Protein AF-A0A6G0W7E8-F1 (afdb_monomer)

Foldseek 3Di:
DDKAQAALVVLVVVVVVVQQPDDQQKHKDFPDDPDLFWTFIKIDGVLFLEIWTWIWGWDDDPVQQKIKIKIFTDQDDPVDAFDVSYKYKGDMKMWMWGDPDNRMTDIDIDDDIDFIAGPVGGDDLVVLLVRLVFDDDPPDDSVNSVVSNVVSVVVVVVVVVVVSNVVSVVCVVDPDPPPDPRDDPDDDD

Mean predicted aligned error: 6.74 Å

Secondary structure (DSSP, 8-state):
-EEESS-HHHHHHHHHHHHHS--SS-EEEEEEESSSSEEEEEEE-TTSSEEEEEEEEEEEEGGGTEEEEEEEEES--TTSPPPTT-EE--EEEEEEEEEEETTEEEEEEEEEEPPPEETTEEPPHHHHHHHTT----TT--HHHHHHHHHHHHHHHHHHHHHHHHHHHHHHHHS------TT-------

Sequence (189 aa):
MFTIFANFENVAKTWWFDLLESTPLVRSTIVESFDRRVLYVRQEYPQLKYNRMCVAGVFLDEEKDRITITQTGIALGDRFPFQEGESRTTGFHWVVFHHVTDHVTLVRWSVLNLCPVNAQGSLSLREVAQNLRCTLTPNDSDEAIYLKIQNAAQRALDNFRDLFRQRCDRFKLEPFHIRSRNFSFEEHS

Organism: NCBI:txid100861

Radius of gyration: 18.21 Å; Cα contacts (8 Å, |Δi|>4): 315; chains: 1; bounding box: 50×33×50 Å

Solvent-accessible surface area (backbone atoms only — not comparable to full-atom values): 10648 Å² total; per-residue (Å²): 109,54,77,44,85,36,35,32,66,60,53,49,50,50,52,55,48,61,63,54,44,64,48,92,65,34,42,34,42,81,77,45,68,86,53,91,46,36,32,36,32,40,38,37,23,83,86,37,68,37,34,32,39,26,46,34,38,57,45,80,40,79,96,69,50,29,42,36,41,40,33,42,34,46,83,76,49,91,91,62,67,71,55,90,88,39,29,32,41,24,36,45,36,40,38,37,31,31,57,76,44,83,48,27,17,42,38,41,63,52,76,47,77,48,80,36,31,38,86,93,41,72,58,52,73,68,56,50,25,52,50,68,67,46,92,78,61,96,83,59,48,71,68,57,48,49,52,48,41,52,54,49,52,50,52,53,53,53,53,50,54,53,54,52,51,56,49,56,56,51,55,75,75,45,88,77,81,74,90,60,100,69,84,68,90,79,72,86,128

Structure (mmCIF, N/CA/C/O backbone):
data_AF-A0A6G0W7E8-F1
#
_entry.id   AF-A0A6G0W7E8-F1
#
loop_
_atom_site.group_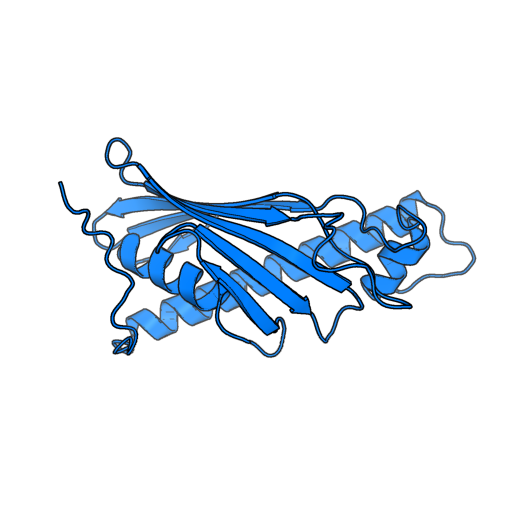PDB
_atom_site.id
_atom_site.type_symbol
_atom_site.label_atom_id
_atom_site.label_alt_id
_atom_site.label_comp_id
_atom_site.label_asym_id
_atom_site.label_entity_id
_atom_site.label_seq_id
_atom_site.pdbx_PDB_ins_code
_atom_site.Cartn_x
_atom_site.Cartn_y
_atom_site.Cartn_z
_atom_site.occupancy
_atom_site.B_iso_or_equiv
_atom_site.auth_seq_id
_atom_site.auth_comp_id
_atom_site.auth_asym_id
_atom_site.auth_atom_id
_atom_site.pdbx_PDB_model_num
ATOM 1 N N . MET A 1 1 ? 5.974 1.299 11.726 1.00 87.50 1 MET A N 1
ATOM 2 C CA . MET A 1 1 ? 5.117 1.162 12.928 1.00 87.50 1 MET A CA 1
ATOM 3 C C . MET A 1 1 ? 4.888 2.535 13.538 1.00 87.50 1 MET A C 1
ATOM 5 O O . MET A 1 1 ? 5.791 3.360 13.461 1.00 87.50 1 MET A O 1
ATOM 9 N N . PHE A 1 2 ? 3.713 2.793 14.106 1.00 89.44 2 PHE A N 1
ATOM 10 C CA . PHE A 1 2 ? 3.419 4.002 14.883 1.00 89.44 2 PHE A CA 1
ATOM 11 C C . PHE A 1 2 ? 2.220 3.769 15.813 1.00 89.44 2 PHE A C 1
ATOM 13 O O . PHE A 1 2 ? 1.475 2.811 15.627 1.00 89.44 2 PHE A O 1
ATOM 20 N N . THR A 1 3 ? 2.040 4.647 16.797 1.00 92.62 3 THR A N 1
ATOM 21 C CA . THR A 1 3 ? 0.934 4.590 17.763 1.00 92.62 3 THR A CA 1
ATOM 22 C C . THR A 1 3 ? -0.101 5.662 17.442 1.00 92.62 3 THR A C 1
ATOM 24 O O . THR A 1 3 ? 0.267 6.784 17.092 1.00 92.62 3 THR A O 1
ATOM 27 N N . ILE A 1 4 ? -1.384 5.326 17.573 1.00 89.75 4 ILE A N 1
ATOM 28 C CA . ILE A 1 4 ? -2.505 6.266 17.497 1.00 89.75 4 ILE A CA 1
ATOM 29 C C . ILE A 1 4 ? -3.261 6.236 18.821 1.00 89.75 4 ILE A C 1
ATOM 31 O O . ILE A 1 4 ? -3.619 5.174 19.315 1.00 89.75 4 ILE A O 1
ATOM 35 N N . PHE A 1 5 ? -3.558 7.415 19.359 1.00 90.88 5 PHE A N 1
ATOM 36 C CA . PHE A 1 5 ? -4.391 7.586 20.551 1.00 90.88 5 PHE A CA 1
ATOM 37 C C . PHE A 1 5 ? -5.891 7.562 20.198 1.00 90.88 5 PHE A C 1
ATOM 39 O O . PHE A 1 5 ? -6.566 8.585 20.273 1.00 90.88 5 PHE A O 1
ATOM 46 N N . ALA A 1 6 ? -6.378 6.422 19.709 1.00 88.94 6 ALA A N 1
ATOM 47 C CA . ALA A 1 6 ? -7.791 6.154 19.448 1.00 88.94 6 ALA A CA 1
ATOM 48 C C . ALA A 1 6 ? -8.083 4.647 19.579 1.00 88.94 6 ALA A C 1
ATOM 50 O O . ALA A 1 6 ? -7.153 3.838 19.610 1.00 88.94 6 ALA A O 1
ATOM 51 N N . ASN A 1 7 ? -9.367 4.283 19.637 1.00 92.25 7 ASN A N 1
ATOM 52 C CA . ASN A 1 7 ? -9.826 2.891 19.641 1.00 92.25 7 ASN A CA 1
ATOM 53 C C . ASN A 1 7 ? -9.435 2.163 18.339 1.00 92.25 7 ASN A C 1
ATOM 55 O O . ASN A 1 7 ? -9.615 2.706 17.245 1.00 92.25 7 ASN A O 1
ATOM 59 N N . PHE A 1 8 ? -8.938 0.930 18.453 1.00 92.19 8 PHE A N 1
ATOM 60 C CA . PHE A 1 8 ? -8.352 0.199 17.325 1.00 92.19 8 PHE A CA 1
ATOM 61 C C . PHE A 1 8 ? -9.345 -0.163 16.224 1.00 92.19 8 PHE A C 1
ATOM 63 O O . PHE A 1 8 ? -8.972 -0.117 15.051 1.00 92.19 8 PHE A O 1
ATOM 70 N N . GLU A 1 9 ? -10.613 -0.421 16.553 1.00 91.62 9 GLU A N 1
ATOM 71 C CA . GLU A 1 9 ? -11.636 -0.645 15.535 1.00 91.62 9 GLU A CA 1
ATOM 72 C C . GLU A 1 9 ? -11.894 0.613 14.719 1.00 91.62 9 GLU A C 1
ATOM 74 O O . GLU A 1 9 ? -12.027 0.543 13.501 1.00 91.62 9 GLU A O 1
ATOM 79 N N . ASN A 1 10 ? -11.958 1.774 15.373 1.00 90.62 10 ASN A N 1
ATOM 80 C CA . ASN A 1 10 ? -12.181 3.045 14.687 1.00 90.62 10 ASN A CA 1
ATOM 81 C C . ASN A 1 10 ? -11.000 3.385 13.773 1.00 90.62 10 ASN A C 1
ATOM 83 O O . ASN A 1 10 ? -11.200 3.837 12.643 1.00 90.62 10 ASN A O 1
ATOM 87 N N . VAL A 1 11 ? -9.772 3.112 14.225 1.00 91.44 11 VAL A N 1
ATOM 88 C CA . VAL A 1 11 ? -8.565 3.269 13.402 1.00 91.44 11 VAL A CA 1
ATOM 89 C C . VAL A 1 11 ? -8.597 2.315 12.202 1.00 91.44 11 VAL A C 1
ATOM 91 O O . VAL A 1 11 ? -8.350 2.751 11.077 1.00 91.44 11 VAL A O 1
ATOM 94 N N . ALA A 1 12 ? -8.948 1.043 12.409 1.00 92.44 12 ALA A N 1
ATOM 95 C CA . ALA A 1 12 ? -9.043 0.054 11.337 1.00 92.44 12 ALA A CA 1
ATOM 96 C C . ALA A 1 12 ? -10.149 0.394 10.325 1.00 92.44 12 ALA A C 1
ATOM 98 O O . ALA A 1 12 ? -9.905 0.359 9.121 1.00 92.44 12 ALA A O 1
ATOM 99 N N . LYS A 1 13 ? -11.339 0.792 10.797 1.00 89.88 13 LYS A N 1
ATOM 100 C CA . LYS A 1 13 ? -12.457 1.272 9.964 1.00 89.88 13 LYS A CA 1
ATOM 101 C C . LYS A 1 13 ? -12.020 2.457 9.107 1.00 89.88 13 LYS A C 1
ATOM 103 O O . LYS A 1 13 ? -12.236 2.448 7.902 1.00 89.88 13 LYS A O 1
ATOM 108 N N . THR A 1 14 ? -11.349 3.437 9.712 1.00 87.44 14 THR A N 1
ATOM 109 C CA . THR A 1 14 ? -10.815 4.606 8.997 1.00 87.44 14 THR A CA 1
ATOM 110 C C . THR A 1 14 ? -9.860 4.186 7.884 1.00 87.44 14 THR A C 1
ATOM 112 O O . THR A 1 14 ? -10.010 4.627 6.750 1.00 87.44 14 THR A O 1
ATOM 115 N N . TRP A 1 15 ? -8.911 3.291 8.178 1.00 89.94 15 TRP A N 1
ATOM 116 C CA . TRP A 1 15 ? -7.983 2.780 7.168 1.00 89.94 15 TRP A CA 1
ATOM 117 C C . TRP A 1 15 ? -8.703 2.033 6.044 1.00 89.94 15 TRP A C 1
ATOM 119 O O . TRP A 1 15 ? -8.366 2.196 4.873 1.00 89.94 15 TRP A O 1
ATOM 129 N N . TRP A 1 16 ? -9.688 1.203 6.389 1.00 90.25 16 TRP A N 1
ATOM 130 C CA . TRP A 1 16 ? -10.477 0.457 5.417 1.00 90.25 16 TRP A CA 1
ATOM 131 C C . TRP A 1 16 ? -11.227 1.388 4.464 1.00 90.25 16 TRP A C 1
ATOM 133 O O . TRP A 1 16 ? -11.166 1.191 3.255 1.00 90.25 16 TRP A O 1
ATOM 143 N N . PHE A 1 17 ? -11.871 2.439 4.974 1.00 85.81 17 PHE A N 1
ATOM 144 C CA . PHE A 1 17 ? -12.527 3.427 4.117 1.00 85.81 17 PHE A CA 1
ATOM 145 C C . PHE A 1 17 ? -11.524 4.223 3.287 1.00 85.81 17 PHE A C 1
ATOM 147 O O . PHE A 1 17 ? -11.729 4.356 2.087 1.00 85.81 17 PHE A O 1
ATOM 154 N N . ASP A 1 18 ? -10.401 4.647 3.868 1.00 83.12 18 ASP A N 1
ATOM 155 C CA . ASP A 1 18 ? -9.329 5.337 3.140 1.00 83.12 18 ASP A CA 1
ATOM 156 C C . ASP A 1 18 ? -8.785 4.511 1.965 1.00 83.12 18 ASP A C 1
ATOM 158 O O . ASP A 1 18 ? -8.362 5.067 0.951 1.00 83.12 18 ASP A O 1
ATOM 162 N N . LEU A 1 19 ? -8.799 3.182 2.086 1.00 82.00 19 LEU A N 1
ATOM 163 C CA . LEU A 1 19 ? -8.412 2.280 1.009 1.00 82.00 19 LEU A CA 1
ATOM 164 C C . LEU A 1 19 ? -9.406 2.301 -0.160 1.00 82.00 19 LEU A C 1
ATOM 166 O O . LEU A 1 19 ? -9.009 2.167 -1.322 1.00 82.00 19 LEU A O 1
ATOM 170 N N . LEU A 1 20 ? -10.694 2.424 0.154 1.00 82.69 20 LEU A N 1
ATOM 171 C CA . LEU A 1 20 ? -11.801 2.324 -0.794 1.00 82.69 20 LEU A CA 1
ATOM 172 C C . LEU A 1 20 ? -12.216 3.682 -1.365 1.00 82.69 20 LEU A C 1
ATOM 174 O O . LEU A 1 20 ? -12.767 3.737 -2.463 1.00 82.69 20 LEU A O 1
ATOM 178 N N . GLU A 1 21 ? -11.937 4.770 -0.657 1.00 82.44 21 GLU A N 1
ATOM 179 C CA . GLU A 1 21 ? -12.227 6.120 -1.112 1.00 82.44 21 GLU A CA 1
ATOM 180 C C . GLU A 1 21 ? -11.224 6.587 -2.169 1.00 82.44 21 GLU A C 1
ATOM 182 O O . GLU A 1 21 ? -10.011 6.384 -2.085 1.00 82.44 21 GLU A O 1
ATOM 187 N N . SER A 1 22 ? -11.745 7.263 -3.193 1.00 78.50 22 SER A N 1
ATOM 188 C CA . SER A 1 22 ? -10.902 7.910 -4.191 1.00 78.50 22 SER A CA 1
ATOM 189 C C . SER A 1 22 ? -10.285 9.181 -3.609 1.00 78.50 22 SER A C 1
ATOM 191 O O . SER A 1 22 ? -10.978 10.132 -3.258 1.00 78.50 22 SER A O 1
ATOM 193 N N . THR A 1 23 ? -8.961 9.216 -3.559 1.00 78.56 23 THR A N 1
ATOM 194 C CA . THR A 1 23 ? -8.158 10.385 -3.201 1.00 78.56 23 THR A CA 1
ATOM 195 C C . THR A 1 23 ? -7.492 10.969 -4.456 1.00 78.56 23 THR A C 1
ATOM 197 O O . THR A 1 23 ? -7.450 10.321 -5.504 1.00 78.56 23 THR A O 1
ATOM 200 N N . PRO A 1 24 ? -6.887 12.169 -4.387 1.00 77.62 24 PRO A N 1
ATOM 201 C CA . PRO A 1 24 ? -6.069 12.677 -5.491 1.00 77.62 24 PRO A CA 1
ATOM 202 C C . PRO A 1 24 ? -4.871 11.779 -5.858 1.00 77.62 24 PRO A C 1
ATOM 204 O O . PRO A 1 24 ? -4.339 11.897 -6.961 1.00 77.62 24 PRO A O 1
ATOM 207 N N . LEU A 1 25 ? -4.431 10.908 -4.939 1.00 76.56 25 LEU A N 1
ATOM 208 C CA . LEU A 1 25 ? -3.297 9.999 -5.136 1.00 76.56 25 LEU A CA 1
ATOM 209 C C . LEU A 1 25 ? -3.713 8.658 -5.744 1.00 76.56 25 LEU A C 1
ATOM 211 O O . LEU A 1 25 ? -2.966 8.097 -6.544 1.00 76.56 25 LEU A O 1
ATOM 215 N N . VAL A 1 26 ? -4.884 8.152 -5.360 1.00 86.25 26 VAL A N 1
ATOM 216 C CA . VAL A 1 26 ? -5.391 6.844 -5.775 1.00 86.25 26 VAL A CA 1
ATOM 217 C C . VAL A 1 26 ? -6.896 6.904 -5.987 1.00 86.25 26 VAL A C 1
ATOM 219 O O . VAL A 1 26 ? -7.627 7.383 -5.126 1.00 86.25 26 VAL A O 1
ATOM 222 N N . ARG A 1 27 ? -7.365 6.400 -7.124 1.00 89.62 27 ARG A N 1
ATOM 223 C CA . ARG A 1 27 ? -8.782 6.168 -7.397 1.00 89.62 27 ARG A CA 1
ATOM 224 C C . ARG A 1 27 ? -9.070 4.693 -7.196 1.00 89.62 27 ARG A C 1
ATOM 226 O O . ARG A 1 27 ? -8.546 3.862 -7.933 1.00 89.62 27 ARG A O 1
ATOM 233 N N . SER A 1 28 ? -9.887 4.380 -6.203 1.00 91.88 28 SER A N 1
ATOM 234 C CA . SER A 1 28 ? -10.294 3.013 -5.896 1.00 91.88 28 SER A CA 1
ATOM 235 C C . SER A 1 28 ? -11.693 2.753 -6.445 1.00 91.88 28 SER A C 1
ATOM 237 O O . SER A 1 28 ? -12.598 3.570 -6.293 1.00 91.88 28 SER A O 1
ATOM 239 N N . THR A 1 29 ? -11.871 1.612 -7.103 1.00 91.88 29 THR A N 1
ATOM 240 C CA . THR A 1 29 ? -13.160 1.108 -7.583 1.00 91.88 29 THR A CA 1
ATOM 241 C C . THR A 1 29 ? -13.338 -0.318 -7.083 1.00 91.88 29 THR A C 1
ATOM 243 O O . THR A 1 29 ? -12.517 -1.189 -7.379 1.00 91.88 29 THR A O 1
ATOM 246 N N . ILE A 1 30 ? -14.411 -0.566 -6.331 1.00 93.44 30 ILE A N 1
ATOM 247 C CA . ILE A 1 30 ? -14.816 -1.924 -5.957 1.00 93.44 30 ILE A CA 1
ATOM 248 C C . ILE A 1 30 ? -15.376 -2.582 -7.216 1.00 93.44 30 ILE A C 1
ATOM 250 O O . ILE A 1 30 ? -16.388 -2.143 -7.757 1.00 93.44 30 ILE A O 1
ATOM 254 N N . VAL A 1 31 ? -14.687 -3.609 -7.697 1.00 93.44 31 VAL A N 1
ATOM 255 C CA . VAL A 1 31 ? -15.092 -4.385 -8.870 1.00 93.44 31 VAL A CA 1
ATOM 256 C C . VAL A 1 31 ? -16.109 -5.446 -8.477 1.00 93.44 31 VAL A C 1
ATOM 258 O O . VAL A 1 31 ? -17.090 -5.659 -9.184 1.00 93.44 31 VAL A O 1
ATOM 261 N N . GLU A 1 32 ? -15.862 -6.113 -7.353 1.00 93.25 32 GLU A N 1
ATOM 262 C CA . GLU A 1 32 ? -16.711 -7.172 -6.823 1.00 93.25 32 GLU A CA 1
ATOM 263 C C . GLU A 1 32 ? -16.553 -7.257 -5.302 1.00 93.25 32 GLU A C 1
ATOM 265 O O . GLU A 1 32 ? -15.500 -6.925 -4.754 1.00 93.25 32 GLU A O 1
ATOM 270 N N . SER A 1 33 ? -17.605 -7.695 -4.620 1.00 93.56 33 SER A N 1
ATOM 271 C CA . SER A 1 33 ? -17.609 -7.997 -3.189 1.00 93.56 33 SER A CA 1
ATOM 272 C C . SER A 1 33 ? -18.002 -9.462 -3.049 1.00 93.56 33 SER A C 1
ATOM 274 O O . SER A 1 33 ? -19.077 -9.849 -3.500 1.00 93.56 33 SER A O 1
ATOM 276 N N . PHE A 1 34 ? -17.106 -10.269 -2.476 1.00 90.31 34 PHE A N 1
ATOM 277 C CA . PHE A 1 34 ? -17.394 -11.672 -2.165 1.00 90.31 34 PHE A CA 1
ATOM 278 C C . PHE A 1 34 ? -18.206 -11.759 -0.868 1.00 90.31 34 PHE A C 1
ATOM 280 O O . PHE A 1 34 ? -19.153 -12.533 -0.770 1.00 90.31 34 PHE A O 1
ATOM 287 N N . ASP A 1 35 ? -17.864 -10.899 0.094 1.00 88.12 35 ASP A N 1
ATOM 288 C CA . ASP A 1 35 ? -18.629 -10.601 1.301 1.00 88.12 35 ASP A CA 1
ATOM 289 C C . ASP A 1 35 ? -18.329 -9.154 1.775 1.00 88.12 35 ASP A C 1
ATOM 291 O O . ASP A 1 35 ? -17.738 -8.351 1.042 1.00 88.12 35 ASP A O 1
ATOM 295 N N . ARG A 1 36 ? -18.738 -8.791 3.002 1.00 83.06 36 ARG A N 1
ATOM 296 C CA . ARG A 1 36 ? -18.504 -7.448 3.582 1.00 83.06 36 ARG A CA 1
ATOM 297 C C . ARG A 1 36 ? -17.036 -7.155 3.928 1.00 83.06 36 ARG A C 1
ATOM 299 O O . ARG A 1 36 ? -16.694 -5.996 4.160 1.00 83.06 36 ARG A O 1
ATOM 306 N N . ARG A 1 37 ? -16.188 -8.178 4.003 1.00 89.06 37 ARG A N 1
ATOM 307 C CA . ARG A 1 37 ? -14.798 -8.130 4.472 1.00 89.06 37 ARG A CA 1
ATOM 308 C C . ARG A 1 37 ? -13.786 -8.380 3.358 1.00 89.06 37 ARG A C 1
ATOM 310 O O . ARG A 1 37 ? -12.652 -7.937 3.507 1.00 89.06 37 ARG A O 1
ATOM 317 N N . VAL A 1 38 ? -14.173 -9.032 2.261 1.00 94.69 38 VAL A N 1
ATOM 318 C CA . VAL A 1 38 ? -13.311 -9.387 1.129 1.00 94.69 38 VAL A CA 1
ATOM 319 C C . VAL A 1 38 ? -13.831 -8.761 -0.163 1.00 94.69 38 VAL A C 1
ATOM 321 O O . VAL A 1 38 ? -14.909 -9.085 -0.670 1.00 94.69 38 VAL A O 1
ATOM 324 N N . LEU A 1 39 ? -13.020 -7.867 -0.723 1.00 94.94 39 LEU A N 1
ATOM 325 C CA . LEU A 1 39 ? -13.336 -7.067 -1.898 1.00 94.94 39 LEU A CA 1
ATOM 326 C C . LEU A 1 39 ? -12.312 -7.307 -3.000 1.00 94.94 39 LEU A C 1
ATOM 328 O O . LEU A 1 39 ? -11.107 -7.322 -2.753 1.00 94.94 39 LEU A O 1
ATOM 332 N N . TYR A 1 40 ? -12.780 -7.400 -4.237 1.00 94.12 40 TYR A N 1
ATOM 333 C CA . TYR A 1 40 ? -11.930 -7.249 -5.406 1.00 94.12 40 TYR A CA 1
ATOM 334 C C . TYR A 1 40 ? -11.927 -5.781 -5.832 1.00 94.12 40 TYR A C 1
ATOM 336 O O . TYR A 1 40 ? -12.967 -5.214 -6.170 1.00 94.12 40 TYR A O 1
ATOM 344 N N . VAL A 1 41 ? -10.758 -5.145 -5.785 1.00 93.19 41 VAL A N 1
ATOM 345 C CA . VAL A 1 41 ? -10.602 -3.696 -5.937 1.00 93.19 41 VAL A CA 1
ATOM 346 C C . VAL A 1 41 ? -9.615 -3.384 -7.054 1.00 93.19 41 VAL A C 1
ATOM 348 O O . VAL A 1 41 ? -8.517 -3.944 -7.120 1.00 93.19 41 VAL A O 1
ATOM 351 N N . ARG A 1 42 ? -9.995 -2.434 -7.906 1.00 92.38 42 ARG A N 1
ATOM 352 C CA . ARG A 1 42 ? -9.111 -1.762 -8.857 1.00 92.38 42 ARG A CA 1
ATOM 353 C C . ARG A 1 42 ? -8.655 -0.438 -8.261 1.00 92.38 42 ARG A C 1
ATOM 355 O O . ARG A 1 42 ? -9.487 0.367 -7.859 1.00 92.38 42 ARG A O 1
ATOM 362 N N . GLN A 1 43 ? -7.351 -0.209 -8.227 1.00 92.06 43 GLN A N 1
ATOM 363 C CA . GLN A 1 43 ? -6.737 1.037 -7.786 1.00 92.06 43 GLN A CA 1
ATOM 364 C C . GLN A 1 43 ? -5.951 1.643 -8.947 1.00 92.06 43 GLN A C 1
ATOM 366 O O . GLN A 1 43 ? -5.043 1.018 -9.493 1.00 92.06 43 GLN A O 1
ATOM 371 N N . GLU A 1 44 ? -6.296 2.861 -9.329 1.00 89.81 44 GLU A N 1
ATOM 372 C CA . GLU A 1 44 ? -5.581 3.637 -10.339 1.00 89.81 44 GLU A CA 1
ATOM 373 C C . GLU A 1 44 ? -4.803 4.732 -9.630 1.00 89.81 44 GLU A C 1
ATOM 375 O O . GLU A 1 44 ? -5.349 5.406 -8.759 1.00 89.81 44 GLU A O 1
ATOM 380 N N . TYR A 1 45 ? -3.543 4.939 -9.992 1.00 86.94 45 TYR A N 1
ATOM 381 C CA . TYR A 1 45 ? -2.708 5.964 -9.374 1.00 86.94 45 TYR A CA 1
ATOM 382 C C . TYR A 1 45 ? -2.468 7.069 -10.396 1.00 86.94 45 TYR A C 1
ATOM 384 O O . TYR A 1 45 ? -1.503 6.974 -11.127 1.00 86.94 45 TYR A O 1
ATOM 392 N N . PRO A 1 46 ? -3.270 8.145 -10.495 1.00 81.38 46 PRO A N 1
ATOM 393 C CA . PRO A 1 46 ? -3.182 9.074 -11.632 1.00 81.38 46 PRO A CA 1
ATOM 394 C C . PRO A 1 46 ? -1.810 9.741 -11.807 1.00 81.38 46 PRO A C 1
ATOM 396 O O . PRO A 1 46 ? -1.431 10.155 -12.901 1.00 81.38 46 PRO A O 1
ATOM 399 N N . GLN A 1 47 ? -1.052 9.865 -10.716 1.00 79.25 47 GLN A N 1
ATOM 400 C CA . GLN A 1 47 ? 0.297 10.422 -10.747 1.00 79.25 47 GLN A CA 1
ATOM 401 C C . GLN A 1 47 ? 1.355 9.403 -11.191 1.00 79.25 47 GLN A C 1
ATOM 403 O O . GLN A 1 47 ? 2.472 9.783 -11.538 1.00 79.25 47 GLN A O 1
ATOM 408 N N . LEU A 1 48 ? 1.034 8.118 -11.210 1.00 76.25 48 LEU A N 1
ATOM 409 C CA . LEU A 1 48 ? 1.956 7.038 -11.517 1.00 76.25 48 LEU A CA 1
ATOM 410 C C . LEU A 1 48 ? 1.406 6.270 -12.722 1.00 76.25 48 LEU A C 1
ATOM 412 O O . LEU A 1 48 ? 0.210 6.071 -12.866 1.00 76.25 48 LEU A O 1
ATOM 416 N N . LYS A 1 49 ? 2.255 5.838 -13.651 1.00 74.88 49 LYS A N 1
ATOM 417 C CA . LYS A 1 49 ? 1.774 5.137 -14.859 1.00 74.88 49 LYS A CA 1
ATOM 418 C C . LYS A 1 49 ? 1.428 3.665 -14.593 1.00 74.88 49 LYS A C 1
ATOM 420 O O . LYS A 1 49 ? 1.673 2.807 -15.439 1.00 74.88 49 LYS A O 1
ATOM 425 N N . TYR A 1 50 ? 0.909 3.362 -13.405 1.00 83.19 50 TYR A N 1
ATOM 426 C CA . TYR A 1 50 ? 0.522 2.013 -13.034 1.00 83.19 50 TYR A CA 1
ATOM 427 C C . TYR A 1 50 ? -0.857 1.951 -12.392 1.00 83.19 50 TYR A C 1
ATOM 429 O O . TYR A 1 50 ? -1.275 2.829 -11.635 1.00 83.19 50 TYR A O 1
ATOM 437 N N . ASN A 1 51 ? -1.520 0.836 -12.666 1.00 88.75 51 ASN A N 1
ATOM 438 C CA . ASN A 1 51 ? -2.728 0.407 -11.986 1.00 88.75 51 ASN A CA 1
ATOM 439 C C . ASN A 1 51 ? -2.396 -0.736 -11.028 1.00 88.75 51 ASN A C 1
ATOM 441 O O . ASN A 1 51 ? -1.323 -1.341 -11.072 1.00 88.75 51 ASN A O 1
ATOM 445 N N . ARG A 1 52 ? -3.336 -1.060 -10.155 1.00 90.69 52 ARG A N 1
ATOM 446 C CA . ARG A 1 52 ? -3.266 -2.232 -9.298 1.00 90.69 52 ARG A CA 1
ATOM 447 C C . ARG A 1 52 ? -4.630 -2.889 -9.262 1.00 90.69 52 ARG A C 1
ATOM 449 O O . ARG A 1 52 ? -5.627 -2.254 -8.940 1.00 90.69 52 ARG A O 1
ATOM 456 N N . MET A 1 53 ? -4.656 -4.177 -9.557 1.00 93.44 53 MET A N 1
ATOM 457 C CA . MET A 1 53 ? -5.784 -5.037 -9.223 1.00 93.44 53 MET A CA 1
ATOM 458 C C . MET A 1 53 ? -5.429 -5.750 -7.931 1.00 93.44 53 MET A C 1
ATOM 460 O O . MET A 1 53 ? -4.311 -6.244 -7.810 1.00 93.44 53 MET A O 1
ATOM 464 N N . CYS A 1 54 ? -6.326 -5.798 -6.952 1.00 94.19 54 CYS A N 1
ATOM 465 C CA . CYS A 1 54 ? -6.046 -6.513 -5.714 1.00 94.19 54 CYS A CA 1
ATOM 466 C C . CYS A 1 54 ? -7.294 -7.104 -5.072 1.00 94.19 54 CYS A C 1
ATOM 468 O O . CYS A 1 54 ? -8.393 -6.579 -5.226 1.00 94.19 54 CYS A O 1
ATOM 470 N N . VAL A 1 55 ? -7.098 -8.184 -4.321 1.00 95.12 55 VAL A N 1
ATOM 471 C CA . VAL A 1 55 ? -8.072 -8.643 -3.329 1.00 95.12 55 VAL A CA 1
ATOM 472 C C . VAL A 1 55 ? -7.714 -7.982 -2.007 1.00 95.12 55 VAL A C 1
ATOM 474 O O . VAL A 1 55 ? -6.600 -8.170 -1.514 1.00 95.12 55 VAL A O 1
ATOM 477 N N . ALA A 1 56 ? -8.630 -7.187 -1.466 1.00 95.62 56 ALA A N 1
ATOM 478 C CA . ALA A 1 56 ? -8.519 -6.558 -0.160 1.00 95.62 56 ALA A CA 1
ATOM 479 C C . ALA A 1 56 ? -9.370 -7.330 0.852 1.00 95.62 56 ALA A C 1
ATOM 481 O O . ALA A 1 56 ? -10.513 -7.660 0.555 1.00 95.62 56 ALA A O 1
ATOM 482 N N . GLY A 1 57 ? -8.822 -7.613 2.031 1.00 95.62 57 GLY A N 1
ATOM 483 C CA . GLY A 1 57 ? -9.491 -8.397 3.069 1.00 95.62 57 GLY A CA 1
ATOM 484 C C . GLY A 1 57 ? -9.324 -7.77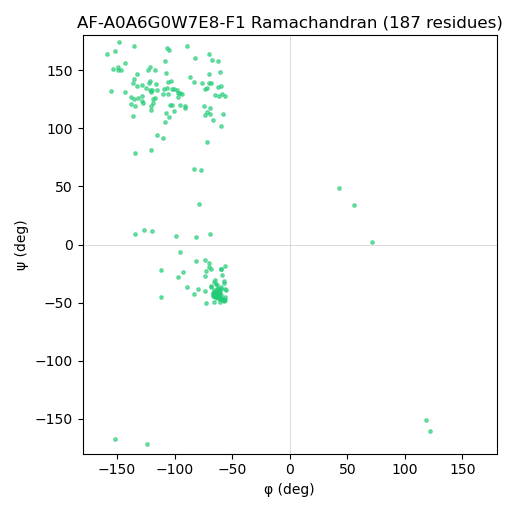8 4.452 1.00 95.62 57 GLY A C 1
ATOM 485 O O . GLY A 1 57 ? -8.217 -7.344 4.771 1.00 95.62 57 GLY A O 1
ATOM 486 N N . VAL A 1 58 ? -10.376 -7.775 5.273 1.00 95.50 58 VAL A N 1
ATOM 487 C CA . VAL A 1 58 ? -10.319 -7.452 6.710 1.00 95.50 58 VAL A CA 1
ATOM 488 C C . VAL A 1 58 ? -10.564 -8.701 7.547 1.00 95.50 58 VAL A C 1
ATOM 490 O O . VAL A 1 58 ? -11.562 -9.390 7.367 1.00 95.50 58 VAL A O 1
ATOM 493 N N . PHE A 1 59 ? -9.679 -8.947 8.507 1.00 94.56 59 PHE A N 1
ATOM 494 C CA . PHE A 1 59 ? -9.721 -10.101 9.397 1.00 94.56 59 PHE A CA 1
ATOM 495 C C . PHE A 1 59 ? -9.629 -9.638 10.850 1.00 94.56 59 PHE A C 1
ATOM 497 O O . PHE A 1 59 ? -8.711 -8.892 11.199 1.00 94.56 59 PHE A O 1
ATOM 504 N N . LEU A 1 60 ? -10.571 -10.079 11.681 1.00 93.25 60 LEU A N 1
ATOM 505 C CA . LEU A 1 60 ? -10.550 -9.891 13.129 1.00 93.25 60 LEU A CA 1
ATOM 506 C C . LEU A 1 60 ? -9.988 -11.164 13.770 1.00 93.25 60 LEU A C 1
ATOM 508 O O . LEU A 1 60 ? -10.402 -12.265 13.425 1.00 93.25 60 LEU A O 1
ATOM 512 N N . ASP A 1 61 ? -9.017 -11.007 14.660 1.00 91.31 61 ASP A N 1
ATOM 513 C CA . ASP A 1 61 ? -8.486 -12.081 15.497 1.00 91.31 61 ASP A CA 1
ATOM 514 C C . ASP A 1 61 ? -8.830 -11.721 16.943 1.00 91.31 61 ASP A C 1
ATOM 516 O O . ASP A 1 61 ? -8.134 -10.917 17.574 1.00 91.31 61 ASP A O 1
ATOM 520 N N . GLU A 1 62 ? -9.964 -12.256 17.400 1.00 84.38 62 GLU A N 1
ATOM 521 C CA . GLU A 1 62 ? -10.559 -11.964 18.709 1.00 84.38 62 GLU A CA 1
ATOM 522 C C . GLU A 1 62 ? -9.659 -12.417 19.861 1.00 84.38 62 GLU A C 1
ATOM 524 O O . GLU A 1 62 ? -9.555 -11.727 20.865 1.00 84.38 62 GLU A O 1
ATOM 529 N N . GLU A 1 63 ? -8.925 -13.523 19.703 1.00 82.88 63 GLU A N 1
ATOM 530 C CA . GLU A 1 63 ? -8.025 -14.029 20.748 1.00 82.88 63 GLU A CA 1
ATOM 531 C C . GLU A 1 63 ? -6.817 -13.114 20.995 1.00 82.88 63 GLU A C 1
ATOM 533 O O . GLU A 1 63 ? -6.158 -13.209 22.032 1.00 82.88 63 GLU A O 1
ATOM 538 N N . LYS A 1 64 ? -6.472 -12.265 20.021 1.00 83.62 64 LYS A N 1
ATOM 539 C CA . LYS A 1 64 ? -5.272 -11.413 20.056 1.00 83.62 64 LYS A CA 1
ATOM 540 C C . LYS A 1 64 ? -5.582 -9.924 19.993 1.00 83.62 64 LYS A C 1
ATOM 542 O O . LYS A 1 64 ? -4.653 -9.151 19.732 1.00 83.62 64 LYS A O 1
ATOM 547 N N . ASP A 1 65 ? -6.850 -9.546 20.157 1.00 91.50 65 ASP A N 1
ATOM 548 C CA . ASP A 1 65 ? -7.350 -8.168 20.104 1.00 91.50 65 ASP A CA 1
ATOM 549 C C . ASP A 1 65 ? -6.738 -7.364 18.944 1.00 91.50 65 ASP A C 1
ATOM 551 O O . ASP A 1 65 ? -6.179 -6.268 19.104 1.00 91.50 65 ASP A O 1
ATOM 555 N N . ARG A 1 66 ? -6.758 -7.960 17.744 1.00 94.44 66 ARG A N 1
ATOM 556 C CA . ARG A 1 66 ? -6.143 -7.356 16.558 1.00 94.44 66 ARG A CA 1
ATOM 557 C C . ARG A 1 66 ? -7.022 -7.447 15.325 1.00 94.44 66 ARG A C 1
ATOM 559 O O . ARG A 1 66 ? -7.633 -8.471 15.038 1.00 94.44 66 ARG A O 1
ATOM 566 N N . ILE A 1 67 ? -6.983 -6.384 14.529 1.00 96.38 67 ILE A N 1
ATOM 567 C CA . ILE A 1 67 ? -7.563 -6.355 13.185 1.00 96.38 67 ILE A CA 1
ATOM 568 C C . ILE A 1 67 ? -6.425 -6.323 12.174 1.00 96.38 67 ILE A C 1
ATOM 570 O O . ILE A 1 67 ? -5.484 -5.543 12.310 1.00 96.38 67 ILE A O 1
ATOM 574 N N . THR A 1 68 ? -6.514 -7.155 11.143 1.00 96.62 68 THR A N 1
ATOM 575 C CA . THR A 1 68 ? -5.576 -7.162 10.021 1.00 96.62 68 THR A CA 1
ATOM 576 C C . THR A 1 68 ? -6.310 -6.813 8.740 1.00 96.62 68 THR A C 1
ATOM 578 O O . THR A 1 68 ? -7.280 -7.470 8.378 1.00 96.62 68 THR A O 1
ATOM 581 N N . ILE A 1 69 ? -5.823 -5.803 8.026 1.00 96.50 69 ILE A N 1
ATOM 582 C CA . ILE A 1 69 ? -6.255 -5.507 6.661 1.00 96.50 69 ILE A CA 1
ATOM 583 C C . ILE A 1 69 ? -5.136 -5.941 5.726 1.00 96.50 69 ILE A C 1
ATOM 585 O O . ILE A 1 69 ? -3.980 -5.569 5.924 1.00 96.50 69 ILE A O 1
ATOM 589 N N . THR A 1 70 ? -5.471 -6.717 4.705 1.00 96.75 70 THR A N 1
ATOM 590 C CA . THR A 1 70 ? -4.529 -7.196 3.692 1.00 96.75 70 THR A CA 1
ATOM 591 C C . THR A 1 70 ? -4.957 -6.739 2.309 1.00 96.75 70 THR A C 1
ATOM 593 O O . THR A 1 70 ? -6.140 -6.528 2.050 1.00 96.75 70 THR A O 1
ATOM 596 N N . GLN A 1 71 ? -3.990 -6.597 1.411 1.00 95.56 71 GLN A N 1
ATOM 597 C CA . GLN A 1 71 ? -4.214 -6.432 -0.012 1.00 95.56 71 GLN A CA 1
ATOM 598 C C . GLN A 1 71 ? -3.211 -7.274 -0.788 1.00 95.56 71 GLN A C 1
ATOM 600 O O . GLN A 1 71 ? -2.000 -7.043 -0.711 1.00 95.56 71 GLN A O 1
ATOM 605 N N . THR A 1 72 ? -3.722 -8.191 -1.597 1.00 95.81 72 THR A N 1
ATOM 606 C CA . THR A 1 72 ? -2.918 -9.044 -2.471 1.00 95.81 72 THR A CA 1
ATOM 607 C C . THR A 1 72 ? -3.094 -8.588 -3.908 1.00 95.81 72 THR A C 1
ATOM 609 O O . THR A 1 72 ? -4.190 -8.662 -4.459 1.00 95.81 72 THR A O 1
ATOM 612 N N . GLY A 1 73 ? -2.022 -8.068 -4.501 1.00 93.88 73 GLY A N 1
ATOM 613 C CA . GLY A 1 73 ? -1.989 -7.596 -5.878 1.00 93.88 73 GLY A CA 1
ATOM 614 C C . GLY A 1 73 ? -2.034 -8.751 -6.876 1.00 93.88 73 GLY A C 1
ATOM 615 O O . GLY A 1 73 ? -1.297 -9.723 -6.739 1.00 93.88 73 GLY A O 1
ATOM 616 N N . ILE A 1 74 ? -2.870 -8.616 -7.898 1.00 92.06 74 ILE A N 1
ATOM 617 C CA . ILE A 1 74 ? -3.064 -9.585 -8.973 1.00 92.06 74 ILE A CA 1
ATOM 618 C C . ILE A 1 74 ? -2.350 -9.070 -10.222 1.00 92.06 74 ILE A C 1
ATOM 620 O O . ILE A 1 74 ? -2.661 -7.992 -10.729 1.00 92.06 74 ILE A O 1
ATOM 624 N N . ALA A 1 75 ? -1.385 -9.854 -10.705 1.00 86.06 75 ALA A N 1
ATOM 625 C CA . ALA A 1 75 ? -0.580 -9.533 -11.883 1.00 86.06 75 ALA A CA 1
ATOM 626 C C . ALA A 1 75 ? -1.377 -9.668 -13.182 1.00 86.06 75 ALA A C 1
ATOM 628 O O . ALA A 1 75 ? -1.407 -8.761 -14.012 1.00 86.06 75 ALA A O 1
ATOM 629 N N . LEU A 1 76 ? -2.034 -10.816 -13.326 1.00 81.81 76 LEU A N 1
ATOM 630 C CA . LEU A 1 76 ? -2.700 -11.278 -14.532 1.00 81.81 76 LEU A CA 1
ATOM 631 C C . LEU A 1 76 ? -4.122 -11.679 -14.163 1.00 81.81 76 LEU A C 1
ATOM 633 O O . LEU A 1 76 ? -4.338 -12.314 -13.132 1.00 81.81 76 LEU A O 1
ATOM 637 N N . GLY A 1 77 ? -5.089 -11.302 -14.989 1.00 77.44 77 GLY A N 1
ATOM 638 C CA . GLY A 1 77 ? -6.469 -11.716 -14.802 1.00 77.44 77 GLY A CA 1
ATOM 639 C C . GLY A 1 77 ? -7.219 -11.684 -16.119 1.00 77.44 77 GLY A C 1
ATOM 640 O O . GLY A 1 77 ? -7.177 -10.677 -16.825 1.00 77.44 77 GLY A O 1
ATOM 641 N N . ASP A 1 78 ? -7.935 -12.764 -16.411 1.00 79.50 78 ASP A N 1
ATOM 642 C CA . ASP A 1 78 ? -8.659 -12.936 -17.676 1.00 79.50 78 ASP A CA 1
ATOM 643 C C . ASP A 1 78 ? -9.785 -11.907 -17.839 1.00 79.50 78 ASP A C 1
ATOM 645 O O . ASP A 1 78 ? -10.095 -11.466 -18.942 1.00 79.50 78 ASP A O 1
ATOM 649 N N . ARG A 1 79 ? -10.371 -11.468 -16.718 1.00 83.50 79 ARG A N 1
ATOM 650 C CA . ARG A 1 79 ? -11.477 -10.500 -16.700 1.00 83.50 79 ARG A CA 1
ATOM 651 C C . ARG A 1 79 ? -11.043 -9.069 -17.026 1.00 83.50 79 ARG A C 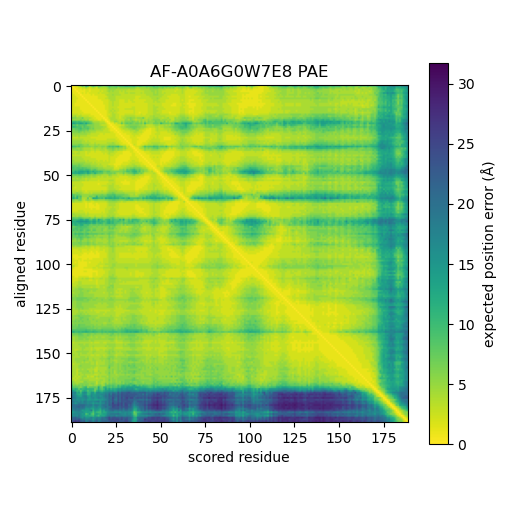1
ATOM 653 O O . ARG A 1 79 ? -11.856 -8.283 -17.501 1.00 83.50 79 ARG A O 1
ATOM 660 N N . PHE A 1 80 ? -9.785 -8.723 -16.755 1.00 84.81 80 PHE A N 1
ATOM 661 C CA . PHE A 1 80 ? -9.246 -7.379 -16.961 1.00 84.81 80 PHE A CA 1
ATOM 662 C C . PHE A 1 80 ? -7.879 -7.480 -17.638 1.00 84.81 80 PHE A C 1
ATOM 664 O O . PHE A 1 80 ? -6.854 -7.354 -16.960 1.00 84.81 80 PHE A O 1
ATOM 671 N N . PRO A 1 81 ? -7.829 -7.703 -18.961 1.00 86.56 81 PRO A N 1
ATOM 672 C CA . PRO A 1 81 ? -6.569 -7.725 -19.691 1.00 86.56 81 PRO A CA 1
ATOM 673 C C . PRO A 1 81 ? -5.866 -6.365 -19.611 1.00 86.56 81 PRO A C 1
ATOM 675 O O . PRO A 1 81 ? -6.497 -5.337 -19.335 1.00 86.56 81 PRO A O 1
ATOM 678 N N . PHE A 1 82 ? -4.551 -6.365 -19.827 1.00 87.69 82 PHE A N 1
ATOM 679 C CA . PHE A 1 82 ? -3.781 -5.127 -19.911 1.00 87.69 82 PHE A CA 1
ATOM 680 C C . PHE A 1 82 ? -4.293 -4.248 -21.047 1.00 87.69 82 PHE A C 1
ATOM 682 O O . PHE A 1 82 ? -4.542 -4.728 -22.152 1.00 87.69 82 PHE A O 1
ATOM 689 N N . GLN A 1 83 ? -4.410 -2.956 -20.772 1.00 86.44 83 GLN A N 1
ATOM 690 C CA . GLN A 1 83 ? -4.557 -1.945 -21.810 1.00 86.44 83 GLN A CA 1
ATOM 691 C C . GLN A 1 83 ? -3.186 -1.576 -22.393 1.00 86.44 83 GLN A C 1
ATOM 693 O O . GLN A 1 83 ? -2.144 -1.805 -21.773 1.00 86.44 83 GLN A O 1
ATOM 698 N N . GLU A 1 84 ? -3.171 -0.995 -23.591 1.00 85.56 84 GLU A N 1
ATOM 699 C CA . GLU A 1 84 ? -1.929 -0.534 -24.213 1.00 85.56 84 GLU A CA 1
ATOM 700 C C . GLU A 1 84 ? -1.221 0.504 -23.324 1.00 85.56 84 GLU A C 1
ATOM 702 O O . GLU A 1 84 ? -1.834 1.452 -22.832 1.00 85.56 84 GLU A O 1
ATOM 707 N N . GLY A 1 85 ? 0.076 0.295 -23.076 1.00 83.69 85 GLY A N 1
ATOM 708 C CA . GLY A 1 85 ? 0.879 1.147 -22.193 1.00 83.69 85 GLY A CA 1
ATOM 709 C C . 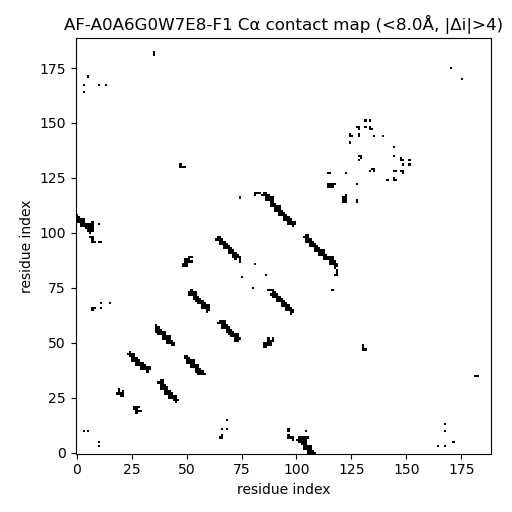GLY A 1 85 ? 0.567 1.009 -20.697 1.00 83.69 85 GLY A C 1
ATOM 710 O O . GLY A 1 85 ? 1.181 1.708 -19.888 1.00 83.69 85 GLY A O 1
ATOM 711 N N . GLU A 1 86 ? -0.352 0.122 -20.303 1.00 87.19 86 GLU A N 1
ATOM 712 C CA . GLU A 1 86 ? -0.636 -0.161 -18.899 1.00 87.19 86 GLU A CA 1
ATOM 713 C C . GLU A 1 86 ? 0.495 -0.986 -18.279 1.00 87.19 86 GLU A C 1
ATOM 715 O O . GLU A 1 86 ? 0.917 -2.013 -18.812 1.00 87.19 86 GLU A O 1
ATOM 720 N N . SER A 1 87 ? 0.927 -0.573 -17.089 1.00 90.12 87 SER A N 1
ATOM 721 C CA . SER A 1 87 ? 1.688 -1.431 -16.188 1.00 90.12 87 SER A CA 1
ATOM 722 C C . SER A 1 87 ? 0.904 -1.663 -14.901 1.00 90.12 87 SER A C 1
ATOM 724 O O . SER A 1 87 ? 0.110 -0.818 -14.476 1.00 90.12 87 SER A O 1
ATOM 726 N N . ARG A 1 88 ? 1.105 -2.820 -14.272 1.00 91.81 88 ARG A N 1
ATOM 727 C CA . ARG A 1 88 ? 0.472 -3.185 -13.008 1.00 91.81 88 ARG A CA 1
ATOM 728 C C . ARG A 1 88 ? 1.501 -3.473 -11.944 1.00 91.81 88 ARG A C 1
ATOM 730 O O . ARG A 1 88 ? 2.449 -4.222 -12.169 1.00 91.81 88 ARG A O 1
ATOM 737 N N . THR A 1 89 ? 1.282 -2.903 -10.767 1.00 90.31 89 THR A N 1
ATOM 738 C CA . THR A 1 89 ? 2.040 -3.265 -9.569 1.00 90.31 89 THR A CA 1
ATOM 739 C C . THR A 1 89 ? 1.388 -4.457 -8.880 1.00 90.31 89 THR A C 1
ATOM 741 O O . THR A 1 89 ? 0.165 -4.612 -8.871 1.00 90.31 89 THR A O 1
ATOM 744 N N . THR A 1 90 ? 2.218 -5.328 -8.313 1.00 90.62 90 THR A N 1
ATOM 745 C CA . THR A 1 90 ? 1.781 -6.557 -7.642 1.00 90.62 90 THR A CA 1
ATOM 746 C C . THR A 1 90 ? 2.529 -6.726 -6.323 1.00 90.62 90 THR A C 1
ATOM 748 O O . THR A 1 90 ? 3.452 -5.965 -6.022 1.00 90.62 90 THR A O 1
ATOM 751 N N . GLY A 1 91 ? 2.107 -7.697 -5.515 1.00 92.94 91 GLY A N 1
ATOM 752 C CA . GLY A 1 91 ? 2.692 -7.975 -4.207 1.00 92.94 91 GLY A CA 1
ATOM 753 C C . GLY A 1 91 ? 1.680 -7.881 -3.072 1.00 92.94 91 GLY A C 1
ATOM 754 O O . GLY A 1 91 ? 0.474 -7.974 -3.297 1.00 92.94 91 GLY A O 1
ATOM 755 N N . PHE A 1 92 ? 2.167 -7.712 -1.849 1.00 95.12 92 PHE A N 1
ATOM 756 C CA . PHE A 1 92 ? 1.384 -7.900 -0.630 1.00 95.12 92 PHE A CA 1
ATOM 757 C C . PHE A 1 92 ? 1.509 -6.692 0.274 1.00 95.12 92 PHE A C 1
ATOM 759 O O . PHE A 1 92 ? 2.613 -6.299 0.654 1.00 95.12 92 PHE A O 1
ATOM 766 N N . HIS A 1 93 ? 0.379 -6.093 0.621 1.00 93.50 93 HIS A N 1
ATOM 767 C CA . HIS A 1 93 ? 0.325 -5.024 1.609 1.00 93.50 93 HIS A CA 1
ATOM 768 C C . HIS A 1 93 ? -0.499 -5.522 2.778 1.00 93.50 93 HIS A C 1
ATOM 770 O O . HIS A 1 93 ? -1.531 -6.161 2.581 1.00 93.50 93 HIS A O 1
ATOM 776 N N . TRP A 1 94 ? -0.059 -5.236 3.991 1.00 95.94 94 TRP A N 1
ATOM 777 C CA . TRP A 1 94 ? -0.866 -5.521 5.162 1.00 95.94 94 TRP A CA 1
ATOM 778 C C . TRP A 1 94 ? -0.633 -4.489 6.247 1.00 95.94 94 TRP A C 1
ATOM 780 O O . TRP A 1 94 ? 0.454 -3.924 6.388 1.00 95.94 94 TRP A O 1
ATOM 790 N N . VAL A 1 95 ? -1.674 -4.268 7.031 1.00 95.56 95 VAL A N 1
ATOM 791 C CA . VAL A 1 95 ? -1.645 -3.458 8.236 1.00 95.56 95 VAL A CA 1
ATOM 792 C C . VAL A 1 95 ? -2.337 -4.228 9.350 1.00 95.56 95 VAL A C 1
ATOM 794 O O . VAL A 1 95 ? -3.365 -4.863 9.141 1.00 95.56 95 VAL A O 1
ATOM 797 N N . VAL A 1 96 ? -1.730 -4.194 10.526 1.00 96.81 96 VAL A N 1
ATOM 798 C CA . VAL A 1 96 ? -2.202 -4.818 11.753 1.00 96.81 96 VAL A CA 1
ATOM 799 C C . VAL A 1 96 ? -2.422 -3.711 12.774 1.00 96.81 96 VAL A C 1
ATOM 801 O O . VAL A 1 96 ? -1.509 -2.929 13.067 1.00 96.81 96 VAL A O 1
ATOM 804 N N . PHE A 1 97 ? -3.634 -3.664 13.307 1.00 96.56 97 PHE A N 1
ATOM 805 C CA . PHE A 1 97 ? -4.063 -2.777 14.377 1.00 96.56 97 PHE A CA 1
ATOM 806 C C . PHE A 1 97 ? -4.153 -3.606 15.646 1.00 96.56 97 PHE A C 1
ATOM 808 O O . PHE A 1 97 ? -5.024 -4.463 15.751 1.00 96.56 97 PHE A O 1
ATOM 815 N N . HIS A 1 98 ? -3.237 -3.376 16.579 1.00 96.62 98 HIS A N 1
ATOM 816 C CA . HIS A 1 98 ? -3.276 -4.006 17.893 1.00 96.62 98 HIS A CA 1
ATOM 817 C C . HIS A 1 98 ? -3.957 -3.071 18.883 1.00 96.62 98 HIS A C 1
ATOM 819 O O . HIS A 1 98 ? -3.568 -1.898 18.988 1.00 96.62 98 HIS A O 1
ATOM 825 N N . HIS A 1 99 ? -4.921 -3.597 19.629 1.00 95.75 99 HIS A N 1
ATOM 826 C CA . HIS A 1 99 ? -5.418 -2.950 20.835 1.00 95.75 99 HIS A CA 1
ATOM 827 C C . HIS A 1 99 ? -4.300 -2.906 21.884 1.00 95.75 99 HIS A C 1
ATOM 829 O O . HIS A 1 99 ? -3.607 -3.892 22.128 1.00 95.75 99 HIS A O 1
ATOM 835 N N . VAL A 1 100 ? -4.057 -1.719 22.439 1.00 95.19 100 VAL A N 1
ATOM 836 C CA . VAL A 1 100 ? -3.151 -1.524 23.584 1.00 95.19 100 VAL A CA 1
ATOM 837 C C . VAL A 1 100 ? -3.974 -1.115 24.800 1.00 95.19 100 VAL A C 1
ATOM 839 O O . VAL A 1 100 ? -3.772 -1.636 25.890 1.00 95.19 100 VAL A O 1
ATOM 842 N N . THR A 1 101 ? -4.902 -0.177 24.595 1.00 94.19 101 THR A N 1
ATOM 843 C CA . THR A 1 101 ? -5.994 0.184 25.507 1.00 94.19 101 THR A CA 1
ATOM 844 C C . THR A 1 101 ? -7.197 0.631 24.669 1.00 94.19 101 THR A C 1
ATOM 846 O O . THR A 1 101 ? -7.072 0.834 23.458 1.00 94.19 101 THR A O 1
ATOM 849 N N . ASP A 1 102 ? -8.346 0.898 25.295 1.00 91.19 102 ASP A N 1
ATOM 850 C CA . ASP A 1 102 ? -9.563 1.371 24.604 1.00 91.19 102 ASP A CA 1
ATOM 851 C C . ASP A 1 102 ? -9.370 2.656 23.788 1.00 91.19 102 ASP A C 1
ATOM 853 O O . ASP A 1 102 ? -10.156 2.962 22.888 1.00 91.19 102 ASP A O 1
ATOM 857 N N . HIS A 1 103 ? -8.307 3.406 24.078 1.00 92.81 103 HIS A N 1
ATOM 858 C CA . HIS A 1 103 ? -7.974 4.667 23.428 1.00 92.81 103 HIS A CA 1
ATOM 859 C C . HIS A 1 103 ? -6.549 4.690 22.866 1.00 92.81 103 HIS A C 1
ATOM 861 O O . HIS A 1 103 ? -6.057 5.759 22.510 1.00 92.81 103 HIS A O 1
ATOM 867 N N . VAL A 1 104 ? -5.865 3.545 22.786 1.00 92.50 104 VAL A N 1
ATOM 868 C CA . VAL A 1 104 ? -4.514 3.449 22.225 1.00 92.50 104 VAL A CA 1
ATOM 869 C C . VAL A 1 104 ? -4.417 2.240 21.303 1.00 92.50 104 VAL A C 1
ATOM 871 O O . VAL A 1 104 ? -4.652 1.102 21.699 1.00 92.50 104 VAL A O 1
ATOM 874 N N . THR A 1 105 ? -3.988 2.502 20.073 1.00 93.56 105 THR A N 1
ATOM 875 C CA . THR A 1 105 ? -3.787 1.509 19.019 1.00 93.56 105 THR A CA 1
ATOM 876 C C . THR A 1 105 ? -2.343 1.521 18.556 1.00 93.56 105 THR A C 1
ATOM 878 O O . THR A 1 105 ? -1.803 2.574 18.202 1.00 93.56 105 THR A O 1
ATOM 881 N N . LEU A 1 106 ? -1.723 0.346 18.475 1.00 95.12 106 LEU A N 1
ATOM 882 C CA . LEU A 1 106 ? -0.435 0.180 17.810 1.00 95.12 106 LEU A CA 1
ATOM 883 C C . LEU A 1 106 ? -0.654 -0.274 16.364 1.00 95.12 106 LEU A C 1
ATOM 885 O O . LEU A 1 106 ? -1.197 -1.348 16.118 1.00 95.12 106 LEU A O 1
ATOM 889 N N . VAL A 1 107 ? -0.172 0.521 15.408 1.00 94.62 107 VAL A N 1
ATOM 890 C CA . VAL A 1 107 ? -0.273 0.231 13.973 1.00 94.62 107 VAL A CA 1
ATOM 891 C C . VAL A 1 107 ? 1.058 -0.283 13.441 1.00 94.62 107 VAL A C 1
ATOM 893 O O . VAL A 1 107 ? 2.090 0.405 13.454 1.00 94.62 107 VAL A O 1
ATOM 896 N N . ARG A 1 108 ? 1.034 -1.504 12.914 1.00 94.38 108 ARG A N 1
ATOM 897 C CA . ARG A 1 108 ? 2.149 -2.126 12.195 1.00 94.38 108 ARG A CA 1
ATOM 898 C C . ARG A 1 108 ? 1.720 -2.342 10.765 1.00 94.38 108 ARG A C 1
ATOM 900 O O . ARG A 1 108 ? 0.640 -2.846 10.527 1.00 94.38 108 ARG A O 1
ATOM 907 N N . TRP A 1 109 ? 2.558 -1.980 9.814 1.00 93.00 109 TRP A N 1
ATOM 908 C CA . TRP A 1 109 ? 2.237 -2.179 8.413 1.00 93.00 109 TRP A CA 1
ATOM 909 C C . TRP A 1 109 ? 3.488 -2.560 7.655 1.00 93.00 109 TRP A C 1
ATOM 911 O O . TRP A 1 109 ? 4.604 -2.273 8.102 1.00 93.00 109 TRP A O 1
ATOM 921 N N . SER A 1 110 ? 3.277 -3.223 6.534 1.00 91.62 110 SER A N 1
ATOM 922 C CA . SER A 1 110 ? 4.331 -3.640 5.636 1.00 91.62 110 SER A CA 1
ATOM 923 C C . SER A 1 110 ? 3.811 -3.655 4.211 1.00 91.62 110 SER A C 1
ATOM 925 O O . SER A 1 110 ? 2.625 -3.882 3.952 1.00 91.62 110 SER A O 1
ATOM 927 N N . VAL A 1 111 ? 4.732 -3.411 3.293 1.00 90.31 111 VAL A N 1
ATOM 928 C CA . VAL A 1 111 ? 4.491 -3.401 1.861 1.00 90.31 111 VAL A CA 1
ATOM 929 C C . VAL A 1 111 ? 5.612 -4.186 1.210 1.00 90.31 111 VAL A C 1
ATOM 931 O O . VAL A 1 111 ? 6.779 -3.814 1.299 1.00 90.31 111 VAL A O 1
ATOM 934 N N . LEU A 1 112 ? 5.241 -5.261 0.529 1.00 91.12 112 LEU A N 1
ATOM 935 C CA . LEU A 1 112 ? 6.097 -5.972 -0.401 1.00 91.12 112 LEU A CA 1
ATOM 936 C C . LEU A 1 112 ? 5.587 -5.682 -1.808 1.00 91.12 112 LEU A C 1
ATOM 938 O O . LEU A 1 112 ? 4.557 -6.219 -2.208 1.00 91.12 112 LEU A O 1
ATOM 942 N N . ASN A 1 113 ? 6.296 -4.833 -2.546 1.00 88.81 113 ASN A N 1
ATOM 943 C CA . ASN A 1 113 ? 6.031 -4.618 -3.965 1.00 88.81 113 ASN A CA 1
ATOM 944 C C . ASN A 1 113 ? 6.936 -5.535 -4.784 1.00 88.81 113 ASN A C 1
ATOM 946 O O . ASN A 1 113 ? 8.149 -5.562 -4.573 1.00 88.81 113 ASN A O 1
ATOM 950 N N . LEU A 1 114 ? 6.345 -6.268 -5.719 1.00 90.62 114 LEU A N 1
ATOM 951 C CA . LEU A 1 114 ? 7.086 -7.033 -6.715 1.00 90.62 114 LEU A CA 1
ATOM 952 C C . LEU A 1 114 ? 7.348 -6.164 -7.949 1.00 90.62 114 LEU A C 1
ATOM 954 O O . LEU A 1 114 ? 6.807 -5.060 -8.076 1.00 90.62 114 LEU A O 1
ATOM 958 N N . CYS A 1 115 ? 8.179 -6.671 -8.864 1.00 90.81 115 CYS A N 1
ATOM 959 C CA . CYS A 1 115 ? 8.430 -5.986 -10.125 1.00 90.81 115 CYS A CA 1
ATOM 960 C C . CYS A 1 115 ? 7.097 -5.750 -10.863 1.00 90.81 115 CYS A C 1
ATOM 962 O O . CYS A 1 115 ? 6.317 -6.698 -11.013 1.00 90.81 115 CYS A O 1
ATOM 964 N N . PRO A 1 116 ? 6.798 -4.511 -11.291 1.00 91.94 116 PRO A N 1
ATOM 965 C CA . PRO A 1 116 ? 5.628 -4.249 -12.105 1.00 91.94 116 PRO A CA 1
ATOM 966 C C . PRO A 1 116 ? 5.691 -5.022 -13.421 1.00 91.94 116 PRO A C 1
ATOM 968 O O . PRO A 1 116 ? 6.764 -5.239 -13.986 1.00 91.94 116 PRO A O 1
ATOM 971 N N . VAL A 1 117 ? 4.520 -5.394 -13.921 1.00 93.06 117 VAL A N 1
ATOM 972 C CA . VAL A 1 117 ? 4.364 -6.145 -15.168 1.00 93.06 117 VAL A CA 1
ATOM 973 C C . VAL A 1 117 ? 3.461 -5.391 -16.139 1.00 93.06 117 VAL A C 1
ATOM 975 O O . VAL A 1 117 ? 2.571 -4.654 -15.718 1.00 93.06 117 VAL A O 1
ATOM 978 N N . ASN A 1 118 ? 3.677 -5.568 -17.433 1.00 91.94 118 ASN A N 1
ATOM 979 C CA . ASN A 1 118 ? 2.797 -5.120 -18.509 1.00 91.94 118 ASN A CA 1
ATOM 980 C C . ASN A 1 118 ? 2.407 -6.318 -19.396 1.00 91.94 118 ASN A C 1
ATOM 982 O O . ASN A 1 118 ? 2.718 -7.469 -19.080 1.00 91.94 118 ASN A O 1
ATOM 986 N N . ALA A 1 119 ? 1.744 -6.053 -20.524 1.00 90.75 119 ALA A N 1
ATOM 987 C CA . ALA A 1 119 ? 1.362 -7.088 -21.486 1.00 90.75 119 ALA A CA 1
ATOM 988 C C . ALA A 1 119 ? 2.558 -7.874 -22.068 1.00 90.75 119 ALA A C 1
ATOM 990 O O . ALA A 1 119 ? 2.374 -8.985 -22.559 1.00 90.75 119 ALA A O 1
ATOM 991 N N . GLN A 1 120 ? 3.769 -7.311 -22.019 1.00 92.00 120 GLN A N 1
ATOM 992 C CA . GLN A 1 120 ? 5.010 -7.906 -22.520 1.00 92.00 120 GLN A CA 1
ATOM 993 C C . GLN A 1 120 ? 5.816 -8.632 -21.426 1.00 92.00 120 GLN A C 1
ATOM 995 O O . GLN A 1 120 ? 6.806 -9.289 -21.743 1.00 92.00 120 GLN A O 1
ATOM 1000 N N . GLY A 1 121 ? 5.401 -8.549 -20.158 1.00 92.06 121 GLY A N 1
ATOM 1001 C CA . GLY A 1 121 ? 6.060 -9.194 -19.023 1.00 92.06 121 GLY A CA 1
ATOM 1002 C C . GLY A 1 121 ? 6.573 -8.201 -17.982 1.00 92.06 121 GLY A C 1
ATOM 1003 O O . GLY A 1 121 ? 5.986 -7.144 -17.763 1.00 92.06 121 GLY A O 1
ATOM 1004 N N . SER A 1 122 ? 7.640 -8.569 -17.276 1.00 94.06 122 SER A N 1
ATOM 1005 C CA . SER A 1 122 ? 8.237 -7.730 -16.230 1.00 94.06 122 SER A CA 1
ATOM 1006 C C . SER A 1 122 ? 8.927 -6.502 -16.816 1.00 94.06 122 SER A C 1
ATOM 1008 O O . SER A 1 122 ? 9.657 -6.611 -17.799 1.00 94.06 122 SER A O 1
ATOM 1010 N N . LEU A 1 123 ? 8.757 -5.352 -16.164 1.00 93.31 123 LEU A N 1
ATOM 1011 C CA . LEU A 1 123 ? 9.497 -4.143 -16.517 1.00 93.31 123 LEU A CA 1
ATOM 1012 C C . LEU A 1 123 ? 10.980 -4.268 -16.147 1.00 93.31 123 LEU A C 1
ATOM 1014 O O . LEU A 1 123 ? 11.346 -4.851 -15.124 1.00 93.31 123 LEU A O 1
ATOM 1018 N N . SER A 1 124 ? 11.841 -3.654 -16.953 1.00 94.38 124 SER A N 1
ATOM 1019 C CA . SER A 1 124 ? 13.248 -3.444 -16.618 1.00 94.38 124 SER A CA 1
ATOM 1020 C C . SER A 1 124 ? 13.404 -2.455 -15.461 1.00 94.38 124 SER A C 1
ATOM 1022 O O . SER A 1 124 ? 12.548 -1.605 -15.202 1.00 94.38 124 SER A O 1
ATOM 1024 N N . LEU A 1 125 ? 14.554 -2.501 -14.786 1.00 94.50 125 LEU A N 1
ATOM 1025 C CA . LEU A 1 125 ? 14.863 -1.596 -13.677 1.00 94.50 125 LEU A CA 1
ATOM 1026 C C . LEU A 1 125 ? 14.746 -0.112 -14.079 1.00 94.50 125 LEU A C 1
ATOM 1028 O O . LEU A 1 125 ? 14.216 0.708 -13.328 1.00 94.50 125 LEU A O 1
ATOM 1032 N N . ARG A 1 126 ? 15.190 0.230 -15.294 1.00 94.69 126 ARG A N 1
ATOM 1033 C CA . ARG A 1 126 ? 15.109 1.591 -15.842 1.00 94.69 126 ARG A CA 1
ATOM 1034 C C . ARG A 1 126 ? 13.659 2.026 -16.079 1.00 94.69 126 ARG A C 1
ATOM 1036 O O . ARG A 1 126 ? 13.315 3.152 -15.723 1.00 94.69 126 ARG A O 1
ATOM 1043 N N . GLU A 1 127 ? 12.805 1.148 -16.603 1.00 93.12 127 GLU A N 1
ATOM 1044 C CA . GLU A 1 127 ? 11.369 1.420 -16.775 1.00 93.12 127 GLU A CA 1
ATOM 1045 C C . GLU A 1 127 ? 10.659 1.598 -15.425 1.00 93.12 127 GLU A C 1
ATOM 1047 O O . GLU A 1 127 ? 9.865 2.525 -15.257 1.00 93.12 127 GLU A O 1
ATOM 1052 N N . VAL A 1 128 ? 10.993 0.779 -14.420 1.00 92.56 128 VAL A N 1
ATOM 1053 C CA . VAL A 1 128 ? 10.468 0.941 -13.052 1.00 92.56 128 VAL A CA 1
ATOM 1054 C C . VAL A 1 128 ? 10.862 2.300 -12.474 1.00 92.56 128 VAL A C 1
ATOM 1056 O O . VAL A 1 128 ? 10.012 3.022 -11.947 1.00 92.56 128 VAL A O 1
ATOM 1059 N N . ALA A 1 129 ? 12.130 2.691 -12.608 1.00 93.38 129 ALA A N 1
ATOM 1060 C CA . ALA A 1 129 ? 12.603 3.992 -12.150 1.00 93.38 129 ALA A CA 1
ATOM 1061 C C . ALA A 1 129 ? 11.899 5.157 -12.863 1.00 93.38 129 ALA A C 1
ATOM 1063 O O . ALA A 1 129 ? 11.513 6.128 -12.207 1.00 93.38 129 ALA A O 1
ATOM 1064 N N . GLN A 1 130 ? 11.679 5.056 -14.176 1.00 90.88 130 GLN A N 1
ATOM 1065 C CA . GLN A 1 130 ? 10.922 6.044 -14.952 1.00 90.88 130 GLN A CA 1
ATOM 1066 C C . GLN A 1 130 ? 9.465 6.146 -14.484 1.00 90.88 130 GLN A C 1
ATOM 1068 O O . GLN A 1 130 ? 8.957 7.255 -14.307 1.00 90.88 130 GLN A O 1
ATOM 1073 N N . ASN A 1 131 ? 8.806 5.017 -14.208 1.00 87.06 131 ASN A N 1
ATOM 1074 C CA . ASN A 1 131 ? 7.438 4.992 -13.683 1.00 87.06 131 ASN A CA 1
ATOM 1075 C C . ASN A 1 131 ? 7.326 5.645 -12.301 1.00 87.06 131 ASN A C 1
ATOM 1077 O O . ASN A 1 131 ? 6.336 6.318 -12.012 1.00 87.06 131 ASN A O 1
ATOM 1081 N N . LEU A 1 132 ? 8.363 5.503 -11.474 1.00 87.31 132 LEU A N 1
ATOM 1082 C CA . LEU A 1 132 ? 8.496 6.187 -10.186 1.00 87.31 132 LEU A CA 1
ATOM 1083 C C . LEU A 1 132 ? 9.024 7.625 -10.311 1.00 87.31 132 LEU A C 1
ATOM 1085 O O . LEU A 1 132 ? 9.285 8.268 -9.295 1.00 87.31 132 LEU A O 1
ATOM 1089 N N . ARG A 1 133 ? 9.169 8.143 -11.539 1.00 89.56 133 ARG A N 1
ATOM 1090 C CA . ARG A 1 133 ? 9.655 9.497 -11.851 1.00 89.56 133 ARG A CA 1
ATOM 1091 C C . ARG A 1 133 ? 11.035 9.796 -11.254 1.00 89.56 133 ARG A C 1
ATOM 1093 O O . ARG A 1 133 ? 11.318 10.924 -10.856 1.00 89.56 133 ARG A O 1
ATOM 1100 N N . CYS A 1 134 ? 11.899 8.788 -11.175 1.00 92.69 134 CYS A N 1
ATOM 1101 C CA . CYS A 1 134 ? 13.283 8.981 -10.762 1.00 92.69 134 CYS A CA 1
ATOM 1102 C C . CYS A 1 134 ? 14.046 9.767 -11.837 1.00 92.69 134 CYS A C 1
ATOM 1104 O O . CYS A 1 134 ? 13.915 9.490 -13.029 1.00 92.69 134 CYS A O 1
ATOM 1106 N N . THR A 1 135 ? 14.897 10.705 -11.422 1.00 94.31 135 THR A N 1
ATOM 1107 C CA . THR A 1 135 ? 15.812 11.395 -12.339 1.00 94.31 135 THR A CA 1
ATOM 1108 C C . THR A 1 135 ? 16.936 10.449 -12.746 1.00 94.31 135 THR A C 1
ATOM 1110 O O . THR A 1 135 ? 17.786 10.096 -11.923 1.00 94.31 135 THR A O 1
ATOM 1113 N N . LEU A 1 136 ? 16.947 10.043 -14.014 1.00 95.69 136 LEU A N 1
ATOM 1114 C CA . LEU A 1 136 ? 17.946 9.132 -14.570 1.00 95.69 136 LEU A CA 1
ATOM 1115 C C . LEU A 1 136 ? 18.915 9.856 -15.498 1.00 95.69 136 LEU A C 1
ATOM 1117 O O . LEU A 1 136 ? 18.529 10.780 -16.212 1.00 95.69 136 LEU A O 1
ATOM 1121 N N . THR A 1 137 ? 20.157 9.390 -15.526 1.00 95.25 137 THR A N 1
ATOM 1122 C CA . THR A 1 137 ? 21.151 9.764 -16.532 1.00 95.25 137 THR A CA 1
ATOM 1123 C C . THR A 1 137 ? 21.409 8.582 -17.478 1.00 95.25 137 THR A C 1
ATOM 1125 O O . THR A 1 137 ? 21.125 7.426 -17.129 1.00 95.25 137 THR A O 1
ATOM 1128 N N . PRO A 1 138 ? 21.920 8.822 -18.699 1.00 92.81 138 PRO A N 1
ATOM 1129 C CA . PRO A 1 138 ? 22.288 7.737 -19.608 1.00 92.81 138 PRO A CA 1
ATOM 1130 C C . PRO A 1 138 ? 23.312 6.768 -19.000 1.00 92.81 138 PRO A C 1
ATOM 1132 O O . PRO A 1 138 ? 23.216 5.571 -19.238 1.00 92.81 138 PRO A O 1
ATOM 1135 N N . ASN A 1 139 ? 24.211 7.275 -18.150 1.00 95.25 139 ASN A N 1
ATOM 1136 C CA . ASN A 1 139 ? 25.348 6.534 -17.598 1.00 95.25 139 ASN A CA 1
ATOM 1137 C C . ASN A 1 139 ? 25.108 5.980 -16.184 1.00 95.25 139 ASN A C 1
ATOM 1139 O O . ASN A 1 139 ? 26.050 5.503 -15.556 1.00 95.25 139 ASN A O 1
ATOM 1143 N N . ASP A 1 140 ? 23.886 6.070 -15.651 1.00 97.00 140 ASP A N 1
ATOM 1144 C CA . ASP A 1 140 ? 23.580 5.449 -14.359 1.00 97.00 140 ASP A CA 1
ATOM 1145 C C . ASP A 1 140 ? 23.772 3.926 -14.450 1.00 97.00 140 ASP A C 1
ATOM 1147 O O . ASP A 1 140 ? 23.175 3.287 -15.321 1.00 97.00 140 ASP A O 1
ATOM 1151 N N . SER A 1 141 ? 24.558 3.357 -13.528 1.00 97.06 141 SER A N 1
ATOM 1152 C CA . SER A 1 141 ? 24.637 1.905 -13.334 1.00 97.06 141 SER A CA 1
ATOM 1153 C C . SER A 1 141 ? 23.342 1.360 -12.729 1.00 97.06 141 SER A C 1
ATOM 1155 O O . SER A 1 141 ? 22.549 2.112 -12.149 1.00 97.06 141 SER A O 1
ATOM 1157 N N . ASP A 1 142 ? 23.136 0.046 -12.805 1.00 96.00 142 ASP A N 1
ATOM 1158 C CA . ASP A 1 142 ? 21.956 -0.595 -12.220 1.00 96.00 142 ASP A CA 1
ATOM 1159 C C . ASP A 1 142 ? 21.870 -0.368 -10.702 1.00 96.00 142 ASP A C 1
ATOM 1161 O O . ASP A 1 142 ? 20.788 -0.089 -10.184 1.00 96.00 142 ASP A O 1
ATOM 1165 N N . GLU A 1 143 ? 22.99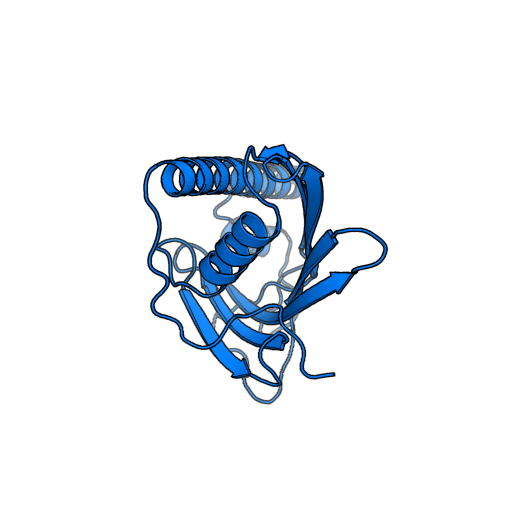4 -0.361 -9.981 1.00 97.19 143 GLU A N 1
ATOM 1166 C CA . GLU A 1 143 ? 23.030 -0.048 -8.546 1.00 97.19 143 GLU A CA 1
ATOM 1167 C C . GLU A 1 143 ? 22.564 1.385 -8.264 1.00 97.19 143 GLU A C 1
ATOM 1169 O O . GLU A 1 143 ? 21.802 1.625 -7.322 1.00 97.19 143 GLU A O 1
ATOM 1174 N N . ALA A 1 144 ? 22.978 2.348 -9.095 1.00 97.25 144 ALA A N 1
ATOM 1175 C CA . ALA A 1 144 ? 22.555 3.737 -8.961 1.00 97.25 144 ALA A CA 1
ATOM 1176 C C . ALA A 1 144 ? 21.049 3.894 -9.229 1.00 97.25 144 ALA A C 1
ATOM 1178 O O . ALA A 1 144 ? 20.364 4.627 -8.508 1.00 97.25 144 ALA A O 1
ATOM 1179 N N . ILE A 1 145 ? 20.512 3.193 -10.234 1.00 97.62 145 ILE A N 1
ATOM 1180 C CA . ILE A 1 145 ? 19.072 3.181 -10.531 1.00 97.62 145 ILE A CA 1
ATOM 1181 C C . ILE A 1 145 ? 18.299 2.536 -9.374 1.00 97.62 145 ILE A C 1
ATOM 1183 O O . ILE A 1 145 ? 17.300 3.096 -8.913 1.00 97.62 145 ILE A O 1
ATOM 1187 N N . TYR A 1 146 ? 18.776 1.402 -8.862 1.00 95.62 146 TYR A N 1
ATOM 1188 C CA . TYR A 1 146 ? 18.161 0.697 -7.741 1.00 95.62 146 TYR A CA 1
ATOM 1189 C C . TYR A 1 146 ? 18.079 1.581 -6.491 1.00 95.62 146 TYR A C 1
ATOM 1191 O O . TYR A 1 146 ? 17.006 1.721 -5.901 1.00 95.62 146 TYR A O 1
ATOM 1199 N N . LEU A 1 147 ? 19.167 2.271 -6.136 1.00 96.38 147 LEU A N 1
ATOM 1200 C CA . LEU A 1 147 ? 19.184 3.187 -4.995 1.00 96.38 147 LEU A CA 1
ATOM 1201 C C . LEU A 1 147 ? 18.191 4.351 -5.172 1.00 96.38 147 LEU A C 1
ATOM 1203 O O . LEU A 1 147 ? 17.521 4.762 -4.221 1.00 96.38 147 LEU A O 1
ATOM 1207 N N . LYS A 1 148 ? 18.043 4.879 -6.393 1.00 96.44 148 LYS A N 1
ATOM 1208 C CA . LYS A 1 148 ? 17.043 5.919 -6.696 1.00 96.44 148 LYS A CA 1
ATOM 1209 C C . LYS A 1 148 ? 15.616 5.407 -6.499 1.00 96.44 148 LYS A C 1
ATOM 1211 O O . LYS A 1 148 ? 14.811 6.120 -5.895 1.00 96.44 148 LYS A O 1
ATOM 1216 N N . ILE A 1 149 ? 15.324 4.181 -6.944 1.00 93.75 149 ILE A N 1
ATOM 1217 C CA . ILE A 1 149 ? 14.030 3.515 -6.727 1.00 93.75 149 ILE A CA 1
ATOM 1218 C C . ILE A 1 149 ? 13.758 3.346 -5.231 1.00 93.75 149 ILE A C 1
ATOM 1220 O O . ILE A 1 149 ? 12.689 3.740 -4.766 1.00 93.75 149 ILE A O 1
ATOM 1224 N N . GLN A 1 150 ? 14.721 2.821 -4.466 1.00 91.94 150 GLN A N 1
ATOM 1225 C CA . GLN A 1 150 ? 14.580 2.641 -3.017 1.00 91.94 150 GLN A CA 1
ATOM 1226 C C . GLN A 1 150 ? 14.272 3.966 -2.313 1.00 91.94 150 GLN A C 1
ATOM 1228 O O . GLN A 1 150 ? 13.320 4.057 -1.539 1.00 91.94 150 GLN A O 1
ATOM 1233 N N . ASN A 1 151 ? 15.016 5.023 -2.644 1.00 93.31 151 ASN A N 1
ATOM 1234 C CA . ASN A 1 151 ? 14.799 6.350 -2.078 1.00 93.31 151 ASN A CA 1
ATOM 1235 C C . ASN A 1 151 ? 13.422 6.927 -2.444 1.00 93.31 151 ASN A C 1
ATOM 1237 O O . ASN A 1 151 ? 12.783 7.578 -1.617 1.00 93.31 151 ASN A O 1
ATOM 1241 N N . ALA A 1 152 ? 12.947 6.708 -3.673 1.00 90.25 152 ALA A N 1
ATOM 1242 C CA . ALA A 1 152 ? 11.612 7.131 -4.091 1.00 90.25 152 ALA A CA 1
ATOM 1243 C C . ALA A 1 152 ? 10.509 6.374 -3.336 1.00 90.25 152 ALA A C 1
ATOM 1245 O O . ALA A 1 152 ? 9.572 7.002 -2.838 1.00 90.25 152 ALA A O 1
ATOM 1246 N N . ALA A 1 153 ? 10.648 5.054 -3.196 1.00 86.19 153 ALA A N 1
ATOM 1247 C CA . ALA A 1 153 ? 9.714 4.219 -2.449 1.00 86.19 153 ALA A CA 1
ATOM 1248 C C . ALA A 1 153 ? 9.660 4.612 -0.964 1.00 86.19 153 ALA A C 1
ATOM 1250 O O . ALA A 1 153 ? 8.571 4.759 -0.410 1.00 86.19 153 ALA A O 1
ATOM 1251 N N . GLN A 1 154 ? 10.814 4.868 -0.343 1.00 87.38 154 GLN A N 1
ATOM 1252 C CA . GLN A 1 154 ? 10.893 5.290 1.055 1.00 87.38 154 GLN A CA 1
ATOM 1253 C C . GLN A 1 154 ? 10.197 6.641 1.287 1.00 87.38 154 GLN A C 1
ATOM 1255 O O . GLN A 1 154 ? 9.393 6.764 2.207 1.00 87.38 154 GLN A O 1
ATOM 1260 N N . ARG A 1 155 ? 10.403 7.633 0.407 1.00 88.25 155 ARG A N 1
ATOM 1261 C CA . ARG A 1 155 ? 9.688 8.922 0.496 1.00 88.25 155 ARG A CA 1
ATOM 1262 C C . ARG A 1 155 ? 8.173 8.762 0.387 1.00 88.25 155 ARG A C 1
ATOM 1264 O O . ARG A 1 155 ? 7.437 9.421 1.114 1.00 88.25 155 ARG A O 1
ATOM 1271 N N . ALA A 1 156 ? 7.699 7.896 -0.510 1.00 81.88 156 ALA A N 1
ATOM 1272 C CA . ALA A 1 156 ? 6.270 7.616 -0.631 1.00 81.88 156 ALA A CA 1
ATOM 1273 C C . ALA A 1 156 ? 5.707 6.983 0.656 1.00 81.88 156 ALA A C 1
ATOM 1275 O O . ALA A 1 156 ? 4.628 7.368 1.109 1.00 81.88 156 ALA A O 1
ATOM 1276 N N . LEU A 1 157 ? 6.4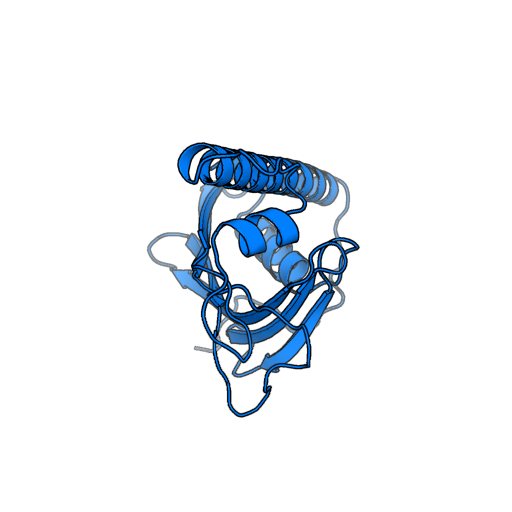66 6.067 1.267 1.00 81.31 157 LEU A N 1
ATOM 1277 C CA . LEU A 1 157 ? 6.135 5.414 2.534 1.00 81.31 157 LEU A CA 1
ATOM 1278 C C . LEU A 1 157 ? 6.006 6.424 3.687 1.00 81.31 157 LEU A C 1
ATOM 1280 O O . LEU A 1 157 ? 5.035 6.387 4.446 1.00 81.31 157 LEU A O 1
ATOM 1284 N N . ASP A 1 158 ? 6.975 7.334 3.807 1.00 84.81 158 ASP A N 1
ATOM 1285 C CA . ASP A 1 158 ? 6.994 8.364 4.847 1.00 84.81 158 ASP A CA 1
ATOM 1286 C C . ASP A 1 158 ? 5.849 9.372 4.665 1.00 84.81 158 ASP A C 1
ATOM 1288 O O . ASP A 1 158 ? 5.115 9.636 5.618 1.00 84.81 158 ASP A O 1
ATOM 1292 N N . ASN A 1 159 ? 5.609 9.839 3.435 1.00 83.44 159 ASN A N 1
ATOM 1293 C CA . ASN A 1 159 ? 4.494 10.739 3.125 1.00 83.44 159 ASN A CA 1
ATOM 1294 C C . ASN A 1 159 ? 3.137 10.116 3.471 1.00 83.44 159 ASN A C 1
ATOM 1296 O O . ASN A 1 159 ? 2.275 10.776 4.051 1.00 83.44 159 ASN A O 1
ATOM 1300 N N . PHE A 1 160 ? 2.939 8.839 3.131 1.00 79.25 160 PHE A N 1
ATOM 1301 C CA . PHE A 1 160 ? 1.708 8.128 3.460 1.00 79.25 160 PHE A CA 1
ATOM 1302 C C . PHE A 1 160 ? 1.502 8.032 4.978 1.00 79.25 160 PHE A C 1
ATOM 1304 O O . PHE A 1 160 ? 0.411 8.322 5.470 1.00 79.25 160 PHE A O 1
ATOM 1311 N N . ARG A 1 161 ? 2.555 7.686 5.733 1.00 78.56 161 ARG A N 1
ATOM 1312 C CA . ARG A 1 161 ? 2.502 7.625 7.202 1.00 78.56 161 ARG A CA 1
ATOM 1313 C C . ARG A 1 161 ? 2.060 8.960 7.800 1.00 78.56 161 ARG A C 1
ATOM 1315 O O . ARG A 1 161 ? 1.234 8.972 8.713 1.00 78.56 161 ARG A O 1
ATOM 1322 N N . ASP A 1 162 ? 2.612 10.063 7.312 1.00 83.75 162 ASP A N 1
ATOM 1323 C CA . ASP A 1 162 ? 2.344 11.383 7.876 1.00 83.75 162 ASP A CA 1
ATOM 1324 C C . ASP A 1 162 ? 0.935 11.878 7.514 1.00 83.75 162 ASP A C 1
ATOM 1326 O O . ASP A 1 162 ? 0.223 12.378 8.386 1.00 83.75 162 ASP A O 1
ATOM 1330 N N . LEU A 1 163 ? 0.473 11.637 6.282 1.00 80.31 163 LEU A N 1
ATOM 1331 C CA . LEU A 1 163 ? -0.908 11.919 5.872 1.00 80.31 163 LEU A CA 1
ATOM 1332 C C . LEU A 1 163 ? -1.930 11.111 6.681 1.00 80.31 163 LEU A C 1
ATOM 1334 O O . LEU A 1 163 ? -2.944 11.659 7.115 1.00 80.31 163 LEU A O 1
ATOM 1338 N N . PHE A 1 164 ? -1.664 9.824 6.910 1.00 79.19 164 PHE A N 1
ATOM 1339 C CA . PHE A 1 164 ? -2.566 8.976 7.684 1.00 79.19 164 PHE A CA 1
ATOM 1340 C C . PHE A 1 164 ? -2.660 9.438 9.144 1.00 79.19 164 PHE A C 1
ATOM 1342 O O . PHE A 1 164 ? -3.759 9.552 9.684 1.00 79.19 164 PHE A O 1
ATOM 1349 N N . ARG A 1 165 ? -1.530 9.803 9.768 1.00 75.81 165 ARG A N 1
ATOM 1350 C CA . ARG A 1 165 ? -1.527 10.393 11.119 1.00 75.81 165 ARG A CA 1
ATOM 1351 C C . ARG A 1 165 ? -2.389 11.653 11.195 1.00 75.81 165 ARG A C 1
ATOM 1353 O O . ARG A 1 165 ? -3.248 11.737 12.067 1.00 75.81 165 ARG A O 1
ATOM 1360 N N . GLN A 1 166 ? -2.215 12.581 10.252 1.00 80.31 166 GLN A N 1
ATOM 1361 C CA . GLN A 1 166 ? -3.003 13.818 10.196 1.00 80.31 166 GLN A CA 1
ATOM 1362 C C . GLN A 1 166 ? -4.506 13.546 10.061 1.00 80.31 166 GLN A C 1
ATOM 1364 O O . GLN A 1 166 ? -5.320 14.247 10.665 1.00 80.31 166 GLN A O 1
ATOM 1369 N N . ARG A 1 167 ? -4.894 12.525 9.287 1.00 75.69 167 ARG A N 1
ATOM 1370 C CA . ARG A 1 167 ? -6.296 12.103 9.181 1.00 75.69 167 ARG A CA 1
ATOM 1371 C C . ARG A 1 167 ? -6.813 11.552 10.500 1.00 75.69 167 ARG A C 1
ATOM 1373 O O . ARG A 1 167 ? -7.842 12.023 10.968 1.00 75.69 167 ARG A O 1
ATOM 1380 N N . CYS A 1 168 ? -6.092 10.628 11.133 1.00 71.50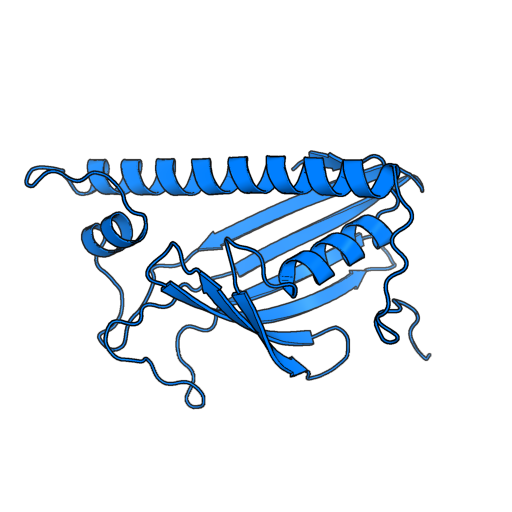 168 CYS A N 1
ATOM 1381 C CA . CYS A 1 168 ? -6.476 10.098 12.442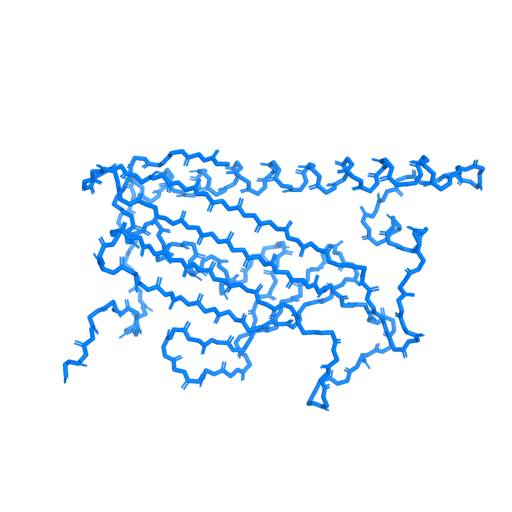 1.00 71.50 168 CYS A CA 1
ATOM 1382 C C . CYS A 1 168 ? -6.637 11.195 13.498 1.00 71.50 168 CYS A C 1
ATOM 1384 O O . CYS A 1 168 ? -7.567 11.126 14.295 1.00 71.50 168 CYS A O 1
ATOM 1386 N N . ASP A 1 169 ? -5.787 12.222 13.488 1.00 73.06 169 ASP A N 1
ATOM 1387 C CA . ASP A 1 169 ? -5.929 13.360 14.399 1.00 73.06 169 ASP A CA 1
ATOM 1388 C C . ASP A 1 169 ? -7.171 14.206 14.087 1.00 73.06 169 ASP A C 1
ATOM 1390 O O . ASP A 1 169 ? -7.858 14.639 15.009 1.00 73.06 169 ASP A O 1
ATOM 1394 N N . ARG A 1 170 ? -7.539 14.367 12.810 1.00 66.25 170 ARG A N 1
ATOM 1395 C CA . ARG A 1 170 ? -8.808 15.004 12.422 1.00 66.25 170 ARG A CA 1
ATOM 1396 C C . ARG A 1 170 ? -10.024 14.221 12.926 1.00 66.25 170 ARG A C 1
ATOM 1398 O O . ARG A 1 170 ? -10.980 14.831 13.390 1.00 66.25 170 ARG A O 1
ATOM 1405 N N . PHE A 1 171 ? -9.971 12.890 12.905 1.00 61.25 171 PHE A N 1
ATOM 1406 C CA . PHE A 1 171 ? -11.049 12.036 13.426 1.00 61.25 171 PHE A CA 1
ATOM 1407 C C . PHE A 1 171 ? -11.181 12.063 14.954 1.00 61.25 171 PHE A C 1
ATOM 1409 O O . PHE A 1 171 ? -12.240 11.725 15.474 1.00 61.25 171 PHE A O 1
ATOM 1416 N N . LYS A 1 172 ? -10.147 12.492 15.690 1.00 59.75 172 LYS A N 1
ATOM 1417 C CA . LYS A 1 172 ? -10.283 12.778 17.129 1.00 59.75 172 LYS A CA 1
ATOM 1418 C C . LYS A 1 172 ? -11.073 14.061 17.396 1.00 59.75 172 LYS A C 1
ATOM 1420 O O . LYS A 1 172 ? -11.577 14.225 18.501 1.00 59.75 172 LYS A O 1
ATOM 1425 N 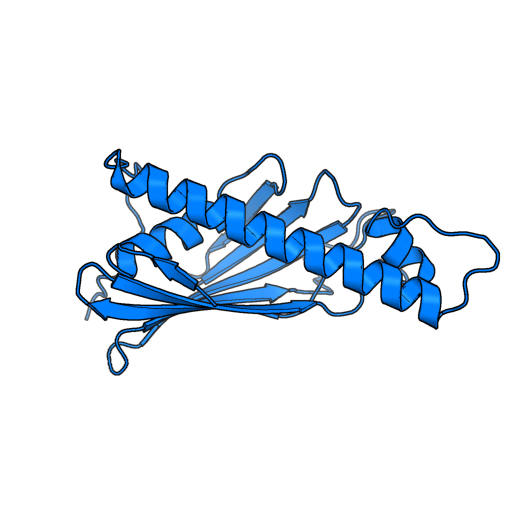N . LEU A 1 173 ? -11.133 14.973 16.422 1.00 43.78 173 LEU A N 1
ATOM 1426 C CA . LEU A 1 173 ? -11.729 16.301 16.577 1.00 43.78 173 LEU A CA 1
ATOM 1427 C C . LEU A 1 173 ? -13.171 16.375 16.071 1.00 43.78 173 LEU A C 1
ATOM 1429 O O . LEU A 1 173 ? -13.939 17.161 16.614 1.00 43.78 173 LEU A O 1
ATOM 1433 N N . GLU A 1 174 ? -13.562 15.549 15.096 1.00 40.09 174 GLU A N 1
ATOM 1434 C CA . GLU A 1 174 ? -14.942 15.512 14.604 1.00 40.09 174 GLU A CA 1
ATOM 1435 C C . GLU A 1 174 ? -15.487 14.079 14.510 1.00 40.09 174 GLU A C 1
ATOM 1437 O O . GLU A 1 174 ? -14.880 13.233 13.842 1.00 40.09 174 GLU A O 1
ATOM 1442 N N . PRO A 1 175 ? -16.645 13.780 15.132 1.00 39.38 175 PRO A N 1
ATOM 1443 C CA . PRO A 1 175 ? -17.314 12.506 14.935 1.00 39.38 175 PRO A CA 1
ATOM 1444 C C . PRO A 1 175 ? -17.806 12.422 13.489 1.00 39.38 175 PRO A C 1
ATOM 1446 O O . PRO A 1 175 ? -18.774 13.069 13.092 1.00 39.38 175 PRO A O 1
ATOM 1449 N N . PHE A 1 176 ? -17.138 11.601 12.682 1.00 40.47 176 PHE A N 1
ATOM 1450 C CA . PHE A 1 176 ? -17.612 11.295 11.342 1.00 40.47 176 PHE A CA 1
ATOM 1451 C C . PHE A 1 176 ? -18.880 10.440 11.449 1.00 40.47 176 PHE A C 1
ATOM 1453 O O . PHE A 1 176 ? -18.837 9.278 11.858 1.00 40.47 176 PHE A O 1
ATOM 1460 N N . HIS A 1 177 ? -20.026 10.993 11.054 1.00 36.31 177 HIS A N 1
ATOM 1461 C CA . HIS A 1 177 ? -21.208 10.190 10.759 1.00 36.31 177 HIS A CA 1
ATOM 1462 C C . HIS A 1 177 ? -20.970 9.446 9.444 1.00 36.31 177 HIS A C 1
ATOM 1464 O O . HIS A 1 177 ? -21.299 9.935 8.362 1.00 36.31 177 HIS A O 1
ATOM 1470 N N . ILE A 1 178 ? -20.378 8.255 9.533 1.00 40.22 178 ILE A N 1
ATOM 1471 C CA . ILE A 1 178 ? -20.245 7.341 8.401 1.00 40.22 178 ILE A CA 1
ATOM 1472 C C . ILE A 1 178 ? -21.659 7.000 7.910 1.00 40.22 178 ILE A C 1
ATOM 1474 O O . ILE A 1 178 ? -22.372 6.188 8.498 1.00 40.22 178 ILE A O 1
ATOM 1478 N N . ARG A 1 179 ? -22.090 7.622 6.807 1.00 35.72 179 ARG A N 1
ATOM 1479 C CA . ARG A 1 179 ? -23.254 7.175 6.030 1.00 35.72 179 ARG A CA 1
ATOM 1480 C C . ARG A 1 179 ? -22.850 5.969 5.180 1.00 35.72 179 ARG A C 1
ATOM 1482 O O . ARG A 1 179 ? -22.861 6.032 3.958 1.00 35.72 179 ARG A O 1
ATOM 1489 N N . SER A 1 180 ? -22.494 4.856 5.808 1.00 40.31 180 SER A N 1
ATOM 1490 C CA . SER A 1 180 ? -22.434 3.563 5.128 1.00 40.31 180 SER A CA 1
ATOM 1491 C C . SER A 1 180 ? -23.065 2.520 6.045 1.00 40.31 180 SER A C 1
ATOM 1493 O O . SER A 1 180 ? -22.579 2.202 7.123 1.00 40.31 180 SER A O 1
ATOM 1495 N N . ARG A 1 181 ? -24.238 2.028 5.645 1.00 39.03 181 ARG A N 1
ATOM 1496 C CA . ARG A 1 181 ? -25.071 1.117 6.445 1.00 39.03 181 ARG A CA 1
ATOM 1497 C C . ARG A 1 181 ? -24.478 -0.297 6.624 1.00 39.03 181 ARG A C 1
ATOM 1499 O O . ARG A 1 181 ? -25.188 -1.162 7.112 1.00 39.03 181 ARG A O 1
ATOM 1506 N N . ASN A 1 182 ? -23.227 -0.565 6.227 1.00 42.78 182 ASN A N 1
ATOM 1507 C CA . ASN A 1 182 ? -22.798 -1.937 5.912 1.00 42.78 182 ASN A CA 1
ATOM 1508 C C . ASN A 1 182 ? -21.439 -2.405 6.478 1.00 42.78 182 ASN A C 1
ATOM 1510 O O . ASN A 1 182 ? -21.015 -3.495 6.103 1.00 42.78 182 ASN A O 1
ATOM 1514 N N . PHE A 1 183 ? -20.760 -1.669 7.367 1.00 42.97 183 PHE A N 1
ATOM 1515 C CA . PHE A 1 183 ? -19.511 -2.155 7.988 1.00 42.97 183 PHE A CA 1
ATOM 1516 C C . PHE A 1 183 ? -19.627 -2.219 9.519 1.00 42.97 183 PHE A C 1
ATOM 1518 O O . PHE A 1 183 ? -19.210 -1.307 10.232 1.00 42.97 183 PHE A O 1
ATOM 1525 N N . SER A 1 184 ? -20.229 -3.300 10.019 1.00 52.25 184 SER A N 1
ATOM 1526 C CA . SER A 1 184 ? -20.155 -3.719 11.423 1.00 52.25 184 SER A CA 1
ATOM 1527 C C . SER A 1 184 ? -19.183 -4.897 11.535 1.00 52.25 184 SER A C 1
ATOM 1529 O O . SER A 1 184 ? -19.165 -5.767 10.664 1.00 52.25 184 SER A O 1
ATOM 1531 N N . PHE A 1 185 ? -18.369 -4.925 12.595 1.00 52.09 185 PHE A N 1
ATOM 1532 C CA . PHE A 1 185 ? -17.610 -6.129 12.958 1.00 52.09 185 PHE A CA 1
ATOM 1533 C C . PHE A 1 185 ? -18.507 -7.207 13.579 1.00 52.09 185 PHE A C 1
ATOM 1535 O O . PHE A 1 185 ? -18.084 -8.352 13.649 1.00 52.09 185 PHE A O 1
ATOM 1542 N N . GLU A 1 186 ? -19.740 -6.855 13.957 1.00 45.75 186 GLU A N 1
ATOM 1543 C CA . GLU A 1 186 ? -20.735 -7.780 14.501 1.00 45.75 186 GLU A CA 1
ATOM 1544 C C . GLU A 1 186 ? -21.025 -8.921 13.512 1.00 45.75 186 GLU A C 1
ATOM 1546 O O . GLU A 1 186 ? -21.563 -8.698 12.422 1.00 45.75 186 GLU A O 1
ATOM 1551 N N . GLU A 1 187 ? -20.628 -10.136 13.894 1.00 48.69 187 GLU A N 1
ATOM 1552 C CA . GLU A 1 187 ? -20.966 -11.382 13.212 1.00 48.69 187 GLU A CA 1
ATOM 1553 C C . GLU A 1 187 ? -22.341 -11.882 13.655 1.00 48.69 187 GLU A C 1
ATOM 1555 O O . GLU A 1 187 ? -22.694 -11.848 14.835 1.00 48.69 187 GLU A O 1
ATOM 1560 N N . HIS A 1 188 ? -23.106 -12.391 12.689 1.00 42.00 188 HIS A N 1
ATOM 1561 C CA . HIS A 1 188 ? -24.125 -13.383 12.983 1.00 42.00 188 HIS A CA 1
ATOM 1562 C C . HIS A 1 188 ? -23.416 -14.675 13.386 1.00 42.00 188 HIS A C 1
ATOM 1564 O O . HIS A 1 188 ? -22.668 -15.240 12.588 1.00 42.00 188 HIS A O 1
ATOM 1570 N N . SER A 1 189 ? -23.664 -15.071 14.634 1.00 37.88 189 SER A N 1
ATOM 1571 C CA . SER A 1 189 ? -23.457 -16.414 15.178 1.00 37.88 189 SER A CA 1
ATOM 1572 C C . SER A 1 189 ? -24.196 -17.470 14.362 1.00 37.88 189 SER A C 1
ATOM 1574 O O . SER A 1 189 ? -25.304 -17.149 13.866 1.00 37.88 189 SER A O 1
#

pLDDT: mean 85.04, std 15.0, range [35.72, 97.62]

Nearest PDB structures (foldseek):
  6ser-assembly1_A  TM=5.607E-01  e=7.757E-03  Homo sapiens
  1z94-assembly1_B  TM=4.942E-01  e=8.740E-02  Chromobacterium violaceum ATCC 12472
  7uql-assembly1_A  TM=4.060E-01  e=1.578E-01  Papaver somniferum
  7uqm-assembly1_A-2  TM=3.774E-01  e=4.060E-01  Papaver somniferum
  4u46-assembly1_A  TM=3.248E-01  e=2.534E+00  Gallus gallus